Protein AF-A0A2S4JI74-F1 (afdb_monomer_lite)

pLDDT: mean 86.6, std 12.93, range [32.78, 98.31]

Organism: NCBI:txid1187066

Sequence (323 aa):
MGVLYHFSEIFESSDAESIWDIAIPVEDLCAHLKERFGVEYSSNQWVYTQLRRYEDEIGARLFEKKARRDVNTFRVCLHREMLEFIQKQHLYVPQKIKAARGAYDKILSTPPAPQDTPTDDASRDTSVLLGAGSTVYHLASIFIDHQHSTDRTFSLHTHNAGILPMLLGQHVDHRKLSVVAAGGTLDPVTRTLLGDPGMSFTRKKFDFIVQGTSLVWGEDLFIESLQEQRIKKTILNDFEGCKILVLTKHEFQDHPMPGVEPYGKITDYDYVIVPRSIQEHPPKKHDRSFQESLGRFEPEIMNWNYCILRIRTEPGQERPGGR

Secondary structure (DSSP, 8-state):
-HHHHHHHHHHHTSS-SSGGG-EEEHHHHHHHHHHHH----S-HHHHHHHHHHHHHHHT---EEEE-SS-SSS-EEEE-S---SHHHHHTSSHHHHHHHHHHHHHHHHHSPPPPPSS----S-PPEEEEE-SSHHHHHHHHHHHHTTTSSS--EEEEESBGGGHHHHTSTTS-TTTEEEEEPPSEEETTTTEEE--HHHH-S-SEEEEEEE--SEEETTEEE-S-HHHHHHHHHHHHH-EEEEEEE--STTB-SSPPTT----EEGGGSSEEEEE----SSPPPHHHHHHHHHGGGEEEEEE-SSEEEEEEPPPTT---TT--

Structure (mmCIF, N/CA/C/O backbone):
data_AF-A0A2S4JI74-F1
#
_entry.id   AF-A0A2S4JI74-F1
#
loop_
_atom_site.group_PDB
_atom_site.id
_atom_site.type_symbol
_atom_site.label_atom_id
_atom_site.label_alt_id
_atom_site.label_comp_id
_atom_site.label_asym_id
_atom_site.label_entity_id
_atom_site.label_seq_id
_atom_site.pdbx_PDB_ins_code
_atom_site.Cartn_x
_atom_site.Cartn_y
_atom_site.Cartn_z
_atom_site.occupancy
_atom_site.B_iso_or_equiv
_atom_site.auth_seq_id
_atom_site.auth_comp_id
_atom_site.auth_asym_id
_atom_site.auth_atom_id
_atom_site.pdbx_PDB_model_num
ATOM 1 N N . MET A 1 1 ? 8.062 -9.632 -10.036 1.00 62.84 1 MET A N 1
ATOM 2 C CA . MET A 1 1 ? 8.504 -8.797 -8.889 1.00 62.84 1 MET A CA 1
ATOM 3 C C . MET A 1 1 ? 9.846 -8.096 -9.097 1.00 62.84 1 MET A C 1
ATOM 5 O O . MET A 1 1 ? 9.867 -6.882 -8.948 1.00 62.84 1 MET A O 1
ATOM 9 N N . GLY A 1 2 ? 10.935 -8.789 -9.469 1.00 83.56 2 GLY A N 1
ATOM 10 C CA . GLY A 1 2 ? 12.280 -8.181 -9.557 1.00 83.56 2 GLY A CA 1
ATOM 11 C C . GLY A 1 2 ? 12.374 -6.890 -10.385 1.00 83.56 2 GLY A C 1
ATOM 12 O O . GLY A 1 2 ? 12.954 -5.912 -9.932 1.00 83.56 2 GLY A O 1
ATOM 13 N N . VAL A 1 3 ? 11.706 -6.833 -11.541 1.00 89.69 3 VAL A N 1
ATOM 14 C CA . VAL A 1 3 ? 11.696 -5.633 -12.402 1.00 89.69 3 VAL A CA 1
ATOM 15 C C . VAL A 1 3 ? 11.028 -4.421 -11.737 1.00 89.69 3 VAL A C 1
ATOM 17 O O . VAL A 1 3 ? 11.549 -3.316 -11.811 1.00 89.69 3 VAL A O 1
ATOM 20 N N . LEU A 1 4 ? 9.897 -4.606 -11.054 1.00 90.44 4 LEU A N 1
ATOM 21 C CA . LEU A 1 4 ? 9.171 -3.513 -10.386 1.00 90.44 4 LEU A CA 1
ATOM 22 C C . LEU A 1 4 ? 9.913 -2.995 -9.149 1.00 90.44 4 LEU A C 1
ATOM 24 O O . LEU A 1 4 ? 9.893 -1.797 -8.863 1.00 90.44 4 LEU A O 1
ATOM 28 N N . TYR A 1 5 ? 10.600 -3.897 -8.443 1.00 88.06 5 TYR A N 1
ATOM 29 C CA . TYR A 1 5 ? 11.542 -3.522 -7.392 1.00 88.06 5 TYR A CA 1
ATOM 30 C C . TYR A 1 5 ? 12.647 -2.634 -7.949 1.00 88.06 5 TYR A C 1
ATOM 32 O O . TYR A 1 5 ? 12.905 -1.582 -7.380 1.00 88.06 5 TYR A O 1
ATOM 40 N N . HIS A 1 6 ? 13.218 -2.998 -9.098 1.00 91.06 6 HIS A N 1
ATOM 41 C CA . HIS A 1 6 ? 14.265 -2.206 -9.729 1.00 91.06 6 HIS A CA 1
ATOM 42 C C . HIS A 1 6 ? 13.805 -0.782 -10.083 1.00 91.06 6 HIS A C 1
ATOM 44 O O . HIS A 1 6 ? 14.532 0.173 -9.830 1.00 91.06 6 HIS A O 1
ATOM 50 N N . PHE A 1 7 ? 12.569 -0.606 -10.572 1.00 92.81 7 PHE A N 1
ATOM 51 C CA . PHE A 1 7 ? 11.991 0.734 -10.763 1.00 92.81 7 PHE A CA 1
ATOM 52 C C . PHE A 1 7 ? 11.913 1.532 -9.458 1.00 92.81 7 PHE A C 1
ATOM 54 O O . PHE A 1 7 ? 12.219 2.721 -9.451 1.00 92.81 7 PHE A O 1
ATOM 61 N N . SER A 1 8 ? 11.511 0.890 -8.359 1.00 88.81 8 SER A N 1
ATOM 62 C CA . SER A 1 8 ? 11.423 1.549 -7.049 1.00 88.81 8 SER A CA 1
ATOM 63 C C . SER A 1 8 ? 12.809 1.895 -6.491 1.00 88.81 8 SER A C 1
ATOM 65 O O . SER A 1 8 ? 12.971 2.952 -5.894 1.00 88.81 8 SER A O 1
ATOM 67 N N . GLU A 1 9 ? 13.814 1.049 -6.723 1.00 87.50 9 GLU A N 1
ATOM 68 C CA . GLU A 1 9 ? 15.203 1.287 -6.310 1.00 87.50 9 GLU A CA 1
ATOM 69 C C . GLU A 1 9 ? 15.837 2.439 -7.090 1.00 87.50 9 GLU A C 1
ATOM 71 O O . GLU A 1 9 ? 16.346 3.371 -6.475 1.00 87.50 9 GLU A O 1
ATOM 76 N N . ILE A 1 10 ? 15.722 2.439 -8.425 1.00 89.62 10 ILE A N 1
ATOM 77 C CA . ILE A 1 10 ? 16.185 3.565 -9.254 1.00 89.62 10 ILE A CA 1
ATOM 78 C C . ILE A 1 10 ? 15.466 4.847 -8.846 1.00 89.62 10 ILE A C 1
ATOM 80 O O . ILE A 1 10 ? 16.070 5.917 -8.820 1.00 89.62 10 ILE A O 1
ATOM 84 N N . PHE A 1 11 ? 14.171 4.767 -8.533 1.00 89.12 11 PHE A N 1
ATOM 85 C CA . PHE A 1 11 ? 13.435 5.930 -8.062 1.00 89.12 11 PHE A CA 1
ATOM 86 C C . PHE A 1 11 ? 14.040 6.485 -6.777 1.00 89.12 11 PHE A C 1
ATOM 88 O O . PHE A 1 11 ? 14.307 7.681 -6.722 1.00 89.12 11 PHE A O 1
ATOM 95 N N . GLU A 1 12 ? 14.290 5.645 -5.772 1.00 84.44 12 GLU A N 1
ATOM 96 C CA . GLU A 1 12 ? 14.894 6.076 -4.506 1.00 84.44 12 GLU A CA 1
ATOM 97 C C . GLU A 1 12 ? 16.314 6.639 -4.683 1.00 84.44 12 GLU A C 1
ATOM 99 O O . GLU A 1 12 ? 16.660 7.599 -3.997 1.00 84.44 12 GLU A O 1
ATOM 104 N N . SER A 1 13 ? 17.106 6.100 -5.615 1.00 85.50 13 SER A N 1
ATOM 105 C CA . SER A 1 13 ? 18.516 6.465 -5.823 1.00 85.50 13 SER A CA 1
ATOM 106 C C . SER A 1 13 ? 18.762 7.481 -6.951 1.00 85.50 13 SER A C 1
ATOM 108 O O . SER A 1 13 ? 19.875 7.578 -7.467 1.00 85.50 13 SER A O 1
ATOM 110 N N . SER A 1 14 ? 17.732 8.182 -7.430 1.00 87.31 14 SER A N 1
ATOM 111 C CA . SER A 1 14 ? 17.868 9.159 -8.523 1.00 87.31 14 SER A CA 1
ATOM 112 C C . SER A 1 14 ? 17.173 10.480 -8.222 1.00 87.31 14 SER A C 1
ATOM 114 O O . SER A 1 14 ? 16.309 10.568 -7.349 1.00 87.31 14 SER A O 1
ATOM 116 N N . ASP A 1 15 ? 17.481 11.498 -9.024 1.00 86.44 15 ASP A N 1
ATOM 117 C CA . ASP A 1 15 ? 16.846 12.820 -8.954 1.00 86.44 15 ASP A CA 1
ATOM 118 C C . ASP A 1 15 ? 15.453 12.866 -9.620 1.00 86.44 15 ASP A C 1
ATOM 120 O O . ASP A 1 15 ? 14.857 13.932 -9.755 1.00 86.44 15 ASP A O 1
ATOM 124 N N . ALA A 1 16 ? 14.907 11.724 -10.060 1.00 88.25 16 ALA A N 1
ATOM 125 C CA . ALA A 1 16 ? 13.579 11.670 -10.670 1.00 88.25 16 ALA A CA 1
ATOM 126 C C . ALA A 1 16 ? 12.489 12.056 -9.653 1.00 88.25 16 ALA A C 1
ATOM 128 O O . ALA A 1 16 ? 12.371 11.431 -8.599 1.00 88.25 16 ALA A O 1
ATOM 129 N N . GLU A 1 17 ? 11.647 13.040 -9.967 1.00 86.50 17 GLU A N 1
ATOM 130 C CA . GLU A 1 17 ? 10.544 13.448 -9.078 1.00 86.50 17 GLU A CA 1
ATOM 131 C C . GLU A 1 17 ? 9.335 12.500 -9.175 1.00 86.50 17 GLU A C 1
ATOM 133 O O . GLU A 1 17 ? 8.532 12.417 -8.244 1.00 86.50 17 GLU A O 1
ATOM 138 N N . SER A 1 18 ? 9.231 11.719 -10.258 1.00 88.12 18 SER A N 1
ATOM 139 C CA . SER A 1 18 ? 8.210 10.686 -10.428 1.00 88.12 18 SER A CA 1
ATOM 140 C C . SER A 1 18 ? 8.787 9.344 -10.876 1.00 88.12 18 SER A C 1
ATOM 142 O O . SER A 1 18 ? 9.690 9.278 -11.708 1.00 88.12 18 SER A O 1
ATOM 144 N N . ILE A 1 19 ? 8.198 8.243 -10.393 1.00 89.62 19 ILE A N 1
ATOM 145 C CA . ILE A 1 19 ? 8.537 6.887 -10.859 1.00 89.62 19 ILE A CA 1
ATOM 146 C C . ILE A 1 19 ? 8.223 6.710 -12.357 1.00 89.62 19 ILE A C 1
ATOM 148 O O . ILE A 1 19 ? 8.856 5.909 -13.042 1.00 89.62 19 ILE A O 1
ATOM 152 N N . TRP A 1 20 ? 7.286 7.507 -12.885 1.00 91.94 20 TRP A N 1
ATOM 153 C CA . TRP A 1 20 ? 6.898 7.531 -14.299 1.00 91.94 20 TRP A CA 1
ATOM 154 C C . TRP A 1 20 ? 7.950 8.147 -15.225 1.00 91.94 20 TRP A C 1
ATOM 156 O O . TRP A 1 20 ? 7.869 7.972 -16.447 1.00 91.94 20 TRP A O 1
ATOM 166 N N . ASP A 1 21 ? 8.923 8.867 -14.665 1.00 90.94 21 ASP A N 1
ATOM 167 C CA . ASP A 1 21 ? 10.020 9.475 -15.420 1.00 90.94 21 ASP A CA 1
ATOM 168 C C . ASP A 1 21 ? 11.162 8.481 -15.666 1.00 90.94 21 ASP A C 1
ATOM 170 O O . ASP A 1 21 ? 12.044 8.719 -16.494 1.00 90.94 21 ASP A O 1
ATOM 174 N N . ILE A 1 22 ? 11.123 7.326 -14.999 1.00 93.19 22 ILE A N 1
ATOM 175 C CA . ILE A 1 22 ? 12.147 6.296 -15.114 1.00 93.19 22 ILE A CA 1
ATOM 176 C C . ILE A 1 22 ? 11.972 5.525 -16.420 1.00 93.19 22 ILE A C 1
ATOM 178 O O . ILE A 1 22 ? 10.907 5.001 -16.759 1.00 93.19 22 ILE A O 1
ATOM 182 N N . ALA A 1 23 ? 13.073 5.422 -17.154 1.00 93.81 23 ALA A N 1
ATOM 183 C CA . ALA A 1 23 ? 13.179 4.617 -18.356 1.00 93.81 23 ALA A CA 1
ATOM 184 C C . ALA A 1 23 ? 14.459 3.792 -18.272 1.00 93.81 23 ALA A C 1
ATOM 186 O O . ALA A 1 23 ? 15.545 4.358 -18.376 1.00 93.81 23 ALA A O 1
ATOM 187 N N . ILE A 1 24 ? 14.344 2.478 -18.120 1.00 93.75 24 ILE A N 1
ATOM 188 C CA . ILE A 1 24 ? 15.486 1.577 -17.925 1.00 93.75 24 ILE A CA 1
ATOM 189 C C . ILE A 1 24 ? 15.891 1.008 -19.289 1.00 93.75 24 ILE A C 1
ATOM 191 O O . ILE A 1 24 ? 15.028 0.434 -19.962 1.00 93.75 24 ILE A O 1
ATOM 195 N N . PRO A 1 25 ? 17.144 1.174 -19.753 1.00 93.00 25 PRO A N 1
ATOM 196 C CA . PRO A 1 25 ? 17.655 0.417 -20.894 1.00 93.00 25 PRO A CA 1
ATOM 197 C C . PRO A 1 25 ? 17.465 -1.081 -20.659 1.00 93.00 25 PRO A C 1
ATOM 199 O O . PRO A 1 25 ? 17.688 -1.574 -19.555 1.00 93.00 25 PRO A O 1
ATOM 202 N N . VAL A 1 26 ? 17.018 -1.817 -21.675 1.00 91.94 26 VAL A N 1
ATOM 203 C CA . VAL A 1 26 ? 16.782 -3.259 -21.516 1.00 91.94 26 VAL A CA 1
ATOM 204 C C . VAL A 1 26 ? 18.061 -4.007 -21.127 1.00 91.94 26 VAL A C 1
ATOM 206 O O . VAL A 1 26 ? 17.988 -4.974 -20.378 1.00 91.94 26 VAL A O 1
ATOM 209 N N . GLU A 1 27 ? 19.225 -3.535 -21.567 1.00 90.38 27 GLU A N 1
ATOM 210 C CA . GLU A 1 27 ? 20.530 -4.100 -21.226 1.00 90.38 27 GLU A CA 1
ATOM 211 C C . GLU A 1 27 ? 20.814 -3.999 -19.719 1.00 90.38 27 GLU A C 1
ATOM 213 O O . GLU A 1 27 ? 21.201 -4.990 -19.097 1.00 90.38 27 GLU A O 1
ATOM 218 N N . ASP A 1 28 ? 20.534 -2.840 -19.117 1.00 92.19 28 ASP A N 1
ATOM 219 C CA . ASP A 1 28 ? 20.683 -2.614 -17.675 1.00 92.19 28 ASP A CA 1
ATOM 220 C C . ASP A 1 28 ? 19.691 -3.477 -16.886 1.00 92.19 28 ASP A C 1
ATOM 222 O O . ASP A 1 28 ? 20.031 -4.058 -15.855 1.00 92.19 28 ASP A O 1
ATOM 226 N N . LEU A 1 29 ? 18.469 -3.636 -17.409 1.00 92.06 29 LEU A N 1
ATOM 227 C CA . LEU A 1 29 ? 17.472 -4.516 -16.808 1.00 92.06 29 LEU A CA 1
ATOM 228 C C . LEU A 1 29 ? 17.920 -5.987 -16.834 1.00 92.06 29 LEU A C 1
ATOM 230 O O . LEU A 1 29 ? 17.773 -6.690 -15.834 1.00 92.06 29 LEU A O 1
ATOM 234 N N . CYS A 1 30 ? 18.478 -6.457 -17.954 1.00 91.00 30 CYS A N 1
ATOM 235 C CA . CYS A 1 30 ? 19.071 -7.791 -18.066 1.00 91.00 30 CYS A CA 1
ATOM 236 C C . CYS A 1 30 ? 20.201 -7.980 -17.045 1.00 91.00 30 CYS A C 1
ATOM 238 O O . CYS A 1 30 ? 20.239 -9.004 -16.361 1.00 91.00 30 CYS A O 1
ATOM 240 N N . ALA A 1 31 ? 21.098 -6.996 -16.929 1.00 91.19 31 ALA A N 1
ATOM 241 C CA . ALA A 1 31 ? 22.214 -7.031 -15.989 1.00 91.19 31 ALA A CA 1
ATOM 242 C C . ALA A 1 31 ? 21.721 -7.130 -14.538 1.00 91.19 31 ALA A C 1
ATOM 244 O O . ALA A 1 31 ? 22.147 -8.030 -13.815 1.00 91.19 31 ALA A O 1
ATOM 245 N N . HIS A 1 32 ? 20.750 -6.298 -14.151 1.00 91.19 32 HIS A N 1
ATOM 246 C CA . HIS A 1 32 ? 20.143 -6.340 -12.821 1.00 91.19 32 HIS A CA 1
ATOM 247 C C . HIS A 1 32 ? 19.500 -7.701 -12.514 1.00 91.19 32 HIS A C 1
ATOM 249 O O . HIS A 1 32 ? 19.682 -8.256 -11.430 1.00 91.19 32 HIS A O 1
ATOM 255 N N . LEU A 1 33 ? 18.750 -8.266 -13.468 1.00 91.12 33 LEU A N 1
ATOM 256 C CA . LEU A 1 33 ? 18.101 -9.567 -13.284 1.00 91.12 33 LEU A CA 1
ATOM 257 C C . LEU A 1 33 ? 19.116 -10.708 -13.133 1.00 91.12 33 LEU A C 1
ATOM 259 O O . LEU A 1 33 ? 18.909 -11.606 -12.312 1.00 91.12 33 LEU A O 1
ATOM 263 N N . LYS A 1 34 ? 20.225 -10.648 -13.877 1.00 91.62 34 LYS A N 1
ATOM 264 C CA . LYS A 1 34 ? 21.325 -11.608 -13.766 1.00 91.62 34 LYS A CA 1
ATOM 265 C C . LYS A 1 34 ? 22.047 -11.483 -12.428 1.00 91.62 34 LYS A C 1
ATOM 267 O O . LYS A 1 34 ? 22.242 -12.489 -11.758 1.00 91.62 34 LYS A O 1
ATOM 272 N N . GLU A 1 35 ? 22.409 -10.269 -12.028 1.00 91.06 35 GLU A N 1
ATOM 273 C CA . GLU A 1 35 ? 23.145 -10.011 -10.788 1.00 91.06 35 GLU A CA 1
ATOM 274 C C . GLU A 1 35 ? 22.333 -10.402 -9.549 1.00 91.06 35 GLU A C 1
ATOM 276 O O . GLU A 1 35 ? 22.830 -11.102 -8.670 1.00 91.06 35 GLU A O 1
ATOM 281 N N . ARG A 1 36 ? 21.062 -9.991 -9.488 1.00 88.81 36 ARG A N 1
ATOM 282 C CA . ARG A 1 36 ? 20.248 -10.148 -8.279 1.00 88.81 36 ARG A CA 1
ATOM 283 C C . ARG A 1 36 ? 19.552 -11.496 -8.165 1.00 88.81 36 ARG A C 1
ATOM 285 O O . ARG A 1 36 ? 19.326 -11.971 -7.054 1.00 88.81 36 ARG A O 1
ATOM 292 N N . PHE A 1 37 ? 19.166 -12.089 -9.292 1.00 88.12 37 PHE A N 1
ATOM 293 C CA . PHE A 1 37 ? 18.348 -13.305 -9.309 1.00 88.12 37 PHE A CA 1
ATOM 294 C C . PHE A 1 37 ? 19.013 -14.473 -10.043 1.00 88.12 37 PHE A C 1
ATOM 296 O O . PHE A 1 37 ? 18.422 -15.547 -10.116 1.00 88.12 37 PHE A O 1
ATOM 303 N N . GLY A 1 38 ? 20.213 -14.288 -10.606 1.00 88.25 38 GLY A N 1
ATOM 304 C CA . GLY A 1 38 ? 20.894 -15.324 -11.386 1.00 88.25 38 GLY A CA 1
ATOM 305 C C . GLY A 1 38 ? 20.187 -15.672 -12.700 1.00 88.25 38 GLY A C 1
ATOM 306 O O . GLY A 1 38 ? 20.464 -16.719 -13.279 1.00 88.25 38 GLY A O 1
ATOM 307 N N . VAL A 1 39 ? 19.253 -14.834 -13.170 1.00 86.50 39 VAL A N 1
ATOM 308 C CA . VAL A 1 39 ? 18.459 -15.108 -14.375 1.00 86.50 39 VAL A CA 1
ATOM 309 C C . VAL A 1 39 ? 19.126 -14.481 -15.592 1.00 86.50 39 VAL A C 1
ATOM 311 O O . VAL A 1 39 ? 19.202 -13.260 -15.711 1.00 86.50 39 VAL A O 1
ATOM 314 N N . GLU A 1 40 ? 19.561 -15.321 -16.527 1.00 87.62 40 GLU A N 1
ATOM 315 C CA . GLU A 1 40 ? 20.160 -14.891 -17.788 1.00 87.62 40 GLU A CA 1
ATOM 316 C C . GLU A 1 40 ? 19.175 -15.053 -18.950 1.00 87.62 40 GLU A C 1
ATOM 318 O O . GLU A 1 40 ? 18.565 -16.107 -19.142 1.00 87.62 40 GLU A O 1
ATOM 323 N N . TYR A 1 41 ? 19.012 -13.990 -19.736 1.00 83.50 41 TYR A N 1
ATOM 324 C CA . TYR A 1 41 ? 18.130 -13.975 -20.897 1.00 83.50 41 TYR A CA 1
ATOM 325 C C . TYR A 1 41 ? 18.947 -14.097 -22.178 1.00 83.50 41 TYR A C 1
ATOM 327 O O . TYR A 1 41 ? 19.926 -13.385 -22.374 1.00 83.50 41 TYR A O 1
ATOM 335 N N . SER A 1 42 ? 18.499 -14.962 -23.086 1.00 82.12 42 SER A N 1
ATOM 336 C CA . SER A 1 42 ? 19.156 -15.202 -24.376 1.00 82.12 42 SER A CA 1
ATOM 337 C C . SER A 1 42 ? 19.078 -14.016 -25.344 1.00 82.12 42 SER A C 1
ATOM 339 O O . SER A 1 42 ? 19.849 -13.949 -26.297 1.00 82.12 42 SER A O 1
ATOM 341 N N . SER A 1 43 ? 18.138 -13.089 -25.135 1.00 85.00 43 SER A N 1
ATOM 342 C CA . SER A 1 43 ? 18.041 -11.837 -25.889 1.00 85.00 43 SER A CA 1
ATOM 343 C C . SER A 1 43 ? 17.239 -10.777 -25.132 1.00 85.00 43 SER A C 1
ATOM 345 O O . SER A 1 43 ? 16.357 -11.098 -24.331 1.00 85.00 43 SER A O 1
ATOM 347 N N . ASN A 1 44 ? 17.466 -9.507 -25.472 1.00 86.44 44 ASN A N 1
ATOM 348 C CA . ASN A 1 44 ? 16.690 -8.374 -24.957 1.00 86.44 44 ASN A CA 1
ATOM 349 C C . ASN A 1 44 ? 15.186 -8.507 -25.274 1.00 86.44 44 ASN A C 1
ATOM 351 O O . ASN A 1 44 ? 14.334 -8.143 -24.463 1.00 86.44 44 ASN A O 1
ATOM 355 N N . GLN A 1 45 ? 14.830 -9.084 -26.430 1.00 87.25 45 GLN A N 1
ATOM 356 C CA . GLN A 1 45 ? 13.431 -9.372 -26.771 1.00 87.25 45 GLN A CA 1
ATOM 357 C C . GLN A 1 45 ? 12.796 -10.426 -25.862 1.00 87.25 45 GLN A C 1
ATOM 359 O O . GLN A 1 45 ? 11.597 -10.356 -25.572 1.00 87.25 45 GLN A O 1
ATOM 364 N N . TRP A 1 46 ? 13.585 -11.385 -25.378 1.00 89.19 46 TRP A N 1
ATOM 365 C CA . TRP A 1 46 ? 13.079 -12.422 -24.491 1.00 89.19 46 TRP A CA 1
ATOM 366 C C . TRP A 1 46 ? 12.633 -11.854 -23.141 1.00 89.19 46 TRP A C 1
ATOM 368 O O . TRP A 1 46 ? 11.565 -12.230 -22.660 1.00 89.19 46 TRP A O 1
ATOM 378 N N . VAL A 1 47 ? 13.370 -10.884 -22.580 1.00 90.00 47 VAL A N 1
ATOM 379 C CA . VAL A 1 47 ? 12.948 -10.169 -21.359 1.00 90.00 47 VAL A CA 1
ATOM 380 C C . VAL A 1 47 ? 11.585 -9.525 -21.556 1.00 90.00 47 VAL A C 1
ATOM 382 O O . VAL A 1 47 ? 10.677 -9.748 -20.761 1.00 90.00 47 VAL A O 1
ATOM 385 N N . TYR A 1 48 ? 11.406 -8.770 -22.642 1.00 89.94 48 TYR A N 1
ATOM 386 C CA . TYR A 1 48 ? 10.135 -8.094 -22.897 1.00 89.94 48 TYR A CA 1
ATOM 387 C C . TYR A 1 48 ? 8.981 -9.083 -23.104 1.00 89.94 48 TYR A C 1
ATOM 389 O O . TYR A 1 48 ? 7.870 -8.843 -22.641 1.00 89.94 48 TYR A O 1
ATOM 397 N N . THR A 1 49 ? 9.252 -10.231 -23.726 1.00 90.88 49 THR A N 1
ATOM 398 C CA . THR A 1 49 ? 8.269 -11.315 -23.854 1.00 90.88 49 THR A CA 1
ATOM 399 C C . THR A 1 49 ? 7.841 -11.851 -22.486 1.00 90.88 49 THR A C 1
ATOM 401 O O . THR A 1 49 ? 6.652 -12.070 -22.274 1.00 90.88 49 THR A O 1
ATOM 404 N N . GLN A 1 50 ? 8.770 -12.025 -21.538 1.00 92.00 50 GLN A N 1
ATOM 405 C CA . GLN A 1 50 ? 8.410 -12.434 -20.174 1.00 92.00 50 GLN A CA 1
ATOM 406 C C . GLN A 1 50 ? 7.610 -11.358 -19.437 1.00 92.00 50 GLN A C 1
ATOM 408 O O . GLN A 1 50 ? 6.663 -11.695 -18.732 1.00 92.00 50 GLN A O 1
ATOM 413 N N . LEU A 1 51 ? 7.924 -10.073 -19.641 1.00 93.44 51 LEU A N 1
ATOM 414 C CA . LEU A 1 51 ? 7.110 -8.981 -19.095 1.00 93.44 51 LEU A CA 1
ATOM 415 C C . LEU A 1 51 ? 5.671 -9.043 -19.619 1.00 93.44 51 LEU A C 1
ATOM 417 O O . LEU A 1 51 ? 4.742 -8.965 -18.824 1.00 93.44 51 LEU A O 1
ATOM 421 N N . ARG A 1 52 ? 5.483 -9.253 -20.928 1.00 94.31 52 ARG A N 1
ATOM 422 C CA . ARG A 1 52 ? 4.151 -9.405 -21.535 1.00 94.31 52 ARG A CA 1
ATOM 423 C C . ARG A 1 52 ? 3.400 -10.624 -21.001 1.00 94.31 52 ARG A C 1
ATOM 425 O O . ARG A 1 52 ? 2.241 -10.496 -20.643 1.00 94.31 52 ARG A O 1
ATOM 432 N N . ARG A 1 53 ? 4.067 -11.777 -20.885 1.00 94.25 53 ARG A N 1
ATOM 433 C CA . ARG A 1 53 ? 3.460 -12.992 -20.312 1.00 94.25 53 ARG A CA 1
ATOM 434 C C . ARG A 1 53 ? 2.985 -12.776 -18.880 1.00 94.25 53 ARG A C 1
ATOM 436 O O . ARG A 1 53 ? 1.902 -13.226 -18.534 1.00 94.25 53 ARG A O 1
ATOM 443 N N . TYR A 1 54 ? 3.780 -12.076 -18.075 1.00 94.31 54 TYR A N 1
ATOM 444 C CA . TYR A 1 54 ? 3.393 -11.720 -16.715 1.00 94.31 54 TYR A CA 1
ATOM 445 C C . TYR A 1 54 ? 2.166 -10.799 -16.692 1.00 94.31 54 TYR A C 1
ATOM 447 O O . TYR A 1 54 ? 1.246 -11.035 -15.919 1.00 94.31 54 TYR A O 1
ATOM 455 N N . GLU A 1 55 ? 2.124 -9.775 -17.551 1.00 95.00 55 GLU A N 1
ATOM 456 C CA . GLU A 1 55 ? 0.954 -8.894 -17.690 1.00 95.00 55 GLU A CA 1
ATOM 457 C C . GLU A 1 55 ? -0.309 -9.659 -18.108 1.00 95.00 55 GLU A C 1
ATOM 459 O O . GLU A 1 55 ? -1.386 -9.385 -17.581 1.00 95.00 55 GLU A O 1
ATOM 464 N N . ASP A 1 56 ? -0.173 -10.628 -19.019 1.00 94.44 56 ASP A N 1
ATOM 465 C CA . ASP A 1 56 ? -1.276 -11.482 -19.467 1.00 94.44 56 ASP A CA 1
ATOM 466 C C . ASP A 1 56 ? -1.766 -12.408 -18.334 1.00 94.44 56 ASP A C 1
ATOM 468 O O . ASP A 1 56 ? -2.970 -12.591 -18.172 1.00 94.44 56 ASP A O 1
ATOM 472 N N . GLU A 1 57 ? -0.856 -12.948 -17.512 1.00 93.56 57 GLU A N 1
ATOM 473 C CA . GLU A 1 57 ? -1.181 -13.787 -16.346 1.00 93.56 57 GLU A CA 1
ATOM 474 C C . GLU A 1 57 ? -1.973 -13.017 -15.283 1.00 93.56 57 GLU A C 1
ATOM 476 O O . GLU A 1 57 ? -2.981 -13.508 -14.774 1.00 93.56 57 GLU A O 1
ATOM 481 N N . ILE A 1 58 ? -1.540 -11.797 -14.954 1.00 90.94 58 ILE A N 1
ATOM 482 C CA . ILE A 1 58 ? -2.219 -10.970 -13.946 1.00 90.94 58 ILE A CA 1
ATOM 483 C C . ILE A 1 58 ? -3.413 -10.192 -14.520 1.00 90.94 58 ILE A C 1
ATOM 485 O O . ILE A 1 58 ? -4.154 -9.564 -13.761 1.00 90.94 58 ILE A O 1
ATOM 489 N N . GLY A 1 59 ? -3.580 -10.198 -15.847 1.00 90.88 59 GLY A N 1
ATOM 490 C CA . GLY A 1 59 ? -4.627 -9.475 -16.566 1.00 90.88 59 GLY A CA 1
ATOM 491 C C . GLY A 1 59 ? -4.496 -7.951 -16.507 1.00 90.88 59 GLY A C 1
ATOM 492 O O . GLY A 1 59 ? -5.508 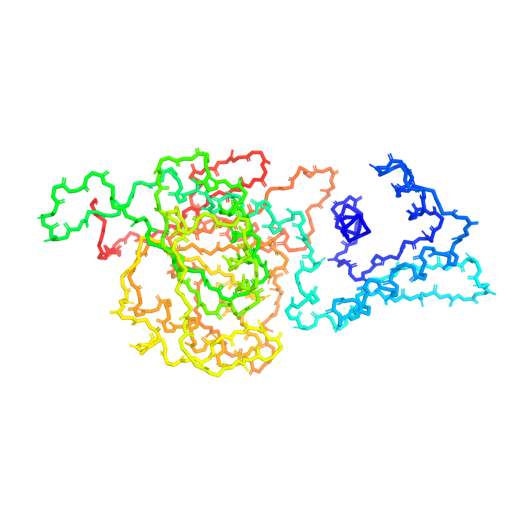-7.261 -16.576 1.00 90.88 59 GLY A O 1
ATOM 493 N N . ALA A 1 60 ? -3.284 -7.410 -16.347 1.00 92.44 60 ALA A N 1
ATOM 494 C CA . ALA A 1 60 ? -3.064 -5.975 -16.174 1.00 92.44 60 ALA A CA 1
ATOM 495 C C . ALA A 1 60 ? -1.785 -5.494 -16.859 1.00 92.44 60 ALA A C 1
ATOM 497 O O . ALA A 1 60 ? -0.723 -6.106 -16.754 1.00 92.44 60 ALA A O 1
ATOM 498 N N . ARG A 1 61 ? -1.872 -4.335 -17.516 1.00 94.19 61 ARG A N 1
ATOM 499 C CA . ARG A 1 61 ? -0.732 -3.697 -18.178 1.00 94.19 61 ARG A CA 1
ATOM 500 C C . ARG A 1 61 ? 0.084 -2.872 -17.185 1.00 94.19 61 ARG A C 1
ATOM 502 O O . ARG A 1 61 ? -0.453 -1.978 -16.532 1.00 94.19 61 ARG A O 1
ATOM 509 N N . LEU A 1 62 ? 1.383 -3.138 -17.117 1.00 95.19 62 LEU A N 1
ATOM 510 C CA . LEU A 1 62 ? 2.341 -2.528 -16.199 1.00 95.19 62 LEU A CA 1
ATOM 511 C C . LEU A 1 62 ? 3.511 -1.826 -16.902 1.00 95.19 62 LEU A C 1
ATOM 513 O O . LEU A 1 62 ? 4.090 -0.906 -16.332 1.00 95.19 62 LEU A O 1
ATOM 517 N N . PHE A 1 63 ? 3.873 -2.233 -18.117 1.00 95.06 63 PHE A N 1
ATOM 518 C CA . PHE A 1 63 ? 5.086 -1.797 -18.799 1.00 95.06 63 PHE A CA 1
ATOM 519 C C . PHE A 1 63 ? 4.809 -1.227 -20.195 1.00 95.06 63 PHE A C 1
ATOM 521 O O . PHE A 1 63 ? 3.925 -1.655 -20.943 1.00 95.06 63 PHE A O 1
ATOM 528 N N . GLU A 1 64 ? 5.647 -0.274 -20.588 1.00 93.25 64 GLU A N 1
ATOM 529 C CA . GLU A 1 64 ? 5.698 0.310 -21.921 1.00 93.25 64 GLU A CA 1
ATOM 530 C C . GLU A 1 64 ? 7.093 0.157 -22.521 1.00 93.25 64 GLU A C 1
ATOM 532 O O . GLU A 1 64 ? 8.109 0.423 -21.876 1.00 93.25 64 GLU A O 1
ATOM 537 N N . LYS A 1 65 ? 7.138 -0.238 -23.796 1.00 90.88 65 LYS A N 1
ATOM 538 C CA . LYS A 1 65 ? 8.360 -0.239 -24.599 1.00 90.88 65 LYS A CA 1
ATOM 539 C C . LYS A 1 65 ? 8.511 1.125 -25.268 1.00 90.88 65 LYS A C 1
ATOM 541 O O . LYS A 1 65 ? 7.711 1.472 -26.135 1.00 90.88 65 LYS A O 1
ATOM 546 N N . LYS A 1 66 ? 9.556 1.880 -24.919 1.00 88.00 66 LYS A N 1
ATOM 547 C CA . LYS A 1 66 ? 9.959 3.094 -25.646 1.00 88.00 66 LYS A CA 1
ATOM 548 C C . LYS A 1 66 ? 11.130 2.776 -26.571 1.00 88.00 66 LYS A C 1
ATOM 550 O O . LYS A 1 66 ? 12.186 2.341 -26.117 1.00 88.00 66 LYS A O 1
ATOM 555 N N . ALA A 1 67 ? 10.958 3.032 -27.865 1.00 76.12 67 ALA A N 1
ATOM 556 C CA . ALA A 1 67 ? 12.010 2.881 -28.866 1.00 76.12 67 ALA A CA 1
ATOM 557 C C . ALA A 1 67 ? 12.076 4.109 -29.776 1.00 76.12 67 ALA A C 1
ATOM 559 O O . ALA A 1 67 ? 11.060 4.749 -30.048 1.00 76.12 67 ALA A O 1
ATOM 560 N N . ARG A 1 68 ? 13.278 4.410 -30.283 1.00 59.09 68 ARG A N 1
ATOM 561 C CA . ARG A 1 68 ? 13.430 5.319 -31.426 1.00 59.09 68 ARG A CA 1
ATOM 562 C C . ARG A 1 68 ? 14.229 4.772 -32.614 1.00 59.09 68 ARG A C 1
ATOM 564 O O . ARG A 1 68 ? 14.195 5.464 -33.623 1.00 59.09 68 ARG A O 1
ATOM 571 N N . ARG A 1 69 ? 14.896 3.597 -32.584 1.00 55.09 69 ARG A N 1
ATOM 572 C CA . ARG A 1 69 ? 15.681 3.130 -33.763 1.00 55.09 69 ARG A CA 1
ATOM 573 C C . ARG A 1 69 ? 15.811 1.611 -34.034 1.00 55.09 69 ARG A C 1
ATOM 575 O O . ARG A 1 69 ? 15.942 1.279 -35.204 1.00 55.09 69 ARG A O 1
ATOM 582 N N . ASP A 1 70 ? 15.762 0.706 -33.050 1.00 67.69 70 ASP A N 1
ATOM 583 C CA . ASP A 1 70 ? 16.026 -0.744 -33.240 1.00 67.69 70 ASP A CA 1
ATOM 584 C C . ASP A 1 70 ? 15.089 -1.630 -32.381 1.00 67.69 70 ASP A C 1
ATOM 586 O O . ASP A 1 70 ? 14.546 -1.186 -31.369 1.00 67.69 70 ASP A O 1
ATOM 590 N N . VAL A 1 71 ? 14.868 -2.877 -32.815 1.00 71.31 71 VAL A N 1
ATOM 591 C CA . VAL A 1 71 ? 14.142 -3.924 -32.090 1.00 71.31 71 VAL A CA 1
ATOM 592 C C . VAL A 1 71 ? 14.898 -4.339 -30.826 1.00 71.31 71 VAL A C 1
ATOM 594 O O . VAL A 1 71 ? 14.244 -4.510 -29.803 1.00 71.31 71 VAL A O 1
ATOM 597 N N . ASN A 1 72 ? 16.226 -4.471 -30.843 1.00 76.50 72 ASN A N 1
ATOM 598 C CA . ASN A 1 72 ? 17.000 -4.967 -29.696 1.00 76.50 72 ASN A CA 1
ATOM 599 C C . ASN A 1 72 ? 17.425 -3.890 -28.692 1.00 76.50 72 ASN A C 1
ATOM 601 O O . ASN A 1 72 ? 17.599 -4.221 -27.521 1.00 76.50 72 ASN A O 1
ATOM 605 N N . THR A 1 73 ? 17.500 -2.628 -29.105 1.00 86.19 73 THR A N 1
ATOM 606 C CA . THR A 1 73 ? 17.773 -1.486 -28.225 1.00 86.19 73 THR A CA 1
ATOM 607 C C . THR A 1 73 ? 16.496 -0.703 -27.925 1.00 86.19 73 THR A C 1
ATOM 609 O O . THR A 1 73 ? 15.990 0.073 -28.742 1.00 86.19 73 THR A O 1
ATOM 612 N N . PHE A 1 74 ? 15.974 -0.873 -26.713 1.00 91.06 74 PHE A N 1
ATOM 613 C CA . PHE A 1 74 ? 14.790 -0.163 -26.237 1.00 91.06 74 PHE A CA 1
ATOM 614 C C . PHE A 1 74 ? 14.883 0.131 -24.744 1.00 91.06 74 PHE A C 1
ATOM 616 O O . PHE A 1 74 ? 15.697 -0.442 -24.023 1.00 91.06 74 PHE A O 1
ATOM 623 N N . ARG A 1 75 ? 14.018 1.033 -24.277 1.00 93.12 75 ARG A N 1
ATOM 624 C CA . ARG A 1 75 ? 13.846 1.309 -22.852 1.00 93.12 75 ARG A CA 1
ATOM 625 C C . ARG A 1 75 ? 12.507 0.768 -22.382 1.00 93.12 75 ARG A C 1
ATOM 627 O O . ARG A 1 75 ? 11.509 0.862 -23.101 1.00 93.12 75 ARG A O 1
ATOM 634 N N . VAL A 1 76 ? 12.495 0.229 -21.174 1.00 93.75 76 VAL A N 1
ATOM 635 C CA . VAL A 1 76 ? 11.285 -0.171 -20.464 1.00 93.75 76 VAL A CA 1
ATOM 636 C C . VAL A 1 76 ? 10.892 0.967 -19.531 1.00 93.75 76 VAL A C 1
ATOM 638 O O . VAL A 1 76 ? 11.715 1.472 -18.769 1.00 93.75 76 VAL A O 1
ATOM 641 N N . CYS A 1 77 ? 9.632 1.374 -19.602 1.00 94.88 77 CYS A N 1
ATOM 642 C CA . CYS A 1 77 ? 9.003 2.318 -18.685 1.00 94.88 77 CYS A CA 1
ATOM 643 C C . CYS A 1 77 ? 7.819 1.641 -18.000 1.00 94.88 77 CYS A C 1
ATOM 645 O O . CYS A 1 77 ? 7.296 0.648 -18.508 1.00 94.88 77 CYS A O 1
ATOM 647 N N . LEU A 1 78 ? 7.364 2.201 -16.884 1.00 94.75 78 LEU A N 1
ATOM 648 C CA . LEU A 1 78 ? 6.065 1.838 -16.331 1.00 94.75 78 LEU A CA 1
ATOM 649 C C . LEU A 1 78 ? 4.939 2.457 -17.176 1.00 94.75 78 LEU A C 1
ATOM 651 O O . LEU A 1 78 ? 5.080 3.563 -17.702 1.00 94.75 78 LEU A O 1
ATOM 655 N N . HIS A 1 79 ? 3.831 1.735 -17.310 1.00 93.56 79 HIS A N 1
ATOM 656 C CA . HIS A 1 79 ? 2.639 2.188 -18.023 1.00 93.56 79 HIS A CA 1
ATOM 657 C C . HIS A 1 79 ? 1.946 3.319 -17.261 1.00 93.56 79 HIS A C 1
ATOM 659 O O . HIS A 1 79 ? 1.568 3.124 -16.116 1.00 93.56 79 HIS A O 1
ATOM 665 N N . ARG A 1 80 ? 1.758 4.491 -17.877 1.00 86.00 80 ARG A N 1
ATOM 666 C CA . ARG A 1 80 ? 1.357 5.710 -17.143 1.00 86.00 80 ARG A CA 1
ATOM 667 C C . ARG A 1 80 ? -0.023 5.650 -16.479 1.00 86.00 80 ARG A C 1
ATOM 669 O O . ARG A 1 80 ? -0.243 6.345 -15.493 1.00 86.00 80 ARG A O 1
ATOM 676 N N . GLU A 1 81 ? -0.938 4.838 -16.995 1.00 84.94 81 GLU A N 1
ATOM 677 C CA . GLU A 1 81 ? -2.329 4.762 -16.530 1.00 84.94 81 GLU A CA 1
ATOM 678 C C . GLU A 1 81 ? -2.537 3.567 -15.584 1.00 84.94 81 GLU A C 1
ATOM 680 O O . GLU A 1 81 ? -3.326 2.663 -15.847 1.00 84.94 81 GLU A O 1
ATOM 685 N N . MET A 1 82 ? -1.807 3.541 -14.462 1.00 88.75 82 MET A N 1
ATOM 686 C CA . MET A 1 82 ? -2.005 2.531 -13.410 1.00 88.75 82 MET A CA 1
ATOM 687 C C . MET A 1 82 ? -3.095 2.938 -12.416 1.00 88.75 82 MET A C 1
ATOM 689 O O . MET A 1 82 ? -2.815 3.341 -11.284 1.00 88.75 82 MET A O 1
ATOM 693 N N . LEU A 1 83 ? -4.348 2.845 -12.851 1.00 82.25 83 LEU A N 1
ATOM 694 C CA . LEU A 1 83 ? -5.511 3.249 -12.058 1.00 82.25 83 LEU A CA 1
ATOM 695 C C . LEU A 1 83 ? -6.113 2.088 -11.257 1.00 82.25 83 LEU A C 1
ATOM 697 O O . LEU A 1 83 ? -6.671 2.305 -10.178 1.00 82.25 83 LEU A O 1
ATOM 701 N N . GLU A 1 84 ? -5.971 0.863 -11.757 1.00 87.06 84 GLU A N 1
ATOM 702 C CA . GLU A 1 84 ? -6.595 -0.322 -11.178 1.00 87.06 84 GLU A CA 1
ATOM 703 C C . GLU A 1 84 ? -5.810 -0.872 -9.986 1.00 87.06 84 GLU A C 1
ATOM 705 O O . GLU A 1 84 ? -4.590 -0.728 -9.880 1.00 87.06 84 GLU A O 1
ATOM 710 N N . PHE A 1 85 ? -6.508 -1.582 -9.101 1.00 89.25 85 PHE A N 1
ATOM 711 C CA . PHE A 1 85 ? -5.938 -2.215 -7.916 1.00 89.25 85 PHE A CA 1
ATOM 712 C C . PHE A 1 85 ? -4.719 -3.085 -8.239 1.00 89.25 85 PHE A C 1
ATOM 714 O O . PHE A 1 85 ? -3.682 -2.935 -7.591 1.00 89.25 85 PHE A O 1
ATOM 721 N N . ILE A 1 86 ? -4.824 -3.964 -9.246 1.00 90.44 86 ILE A N 1
ATOM 722 C CA . ILE A 1 86 ? -3.728 -4.866 -9.630 1.00 90.44 86 ILE A CA 1
ATOM 723 C C . ILE A 1 86 ? -2.511 -4.058 -10.066 1.00 90.44 86 ILE A C 1
ATOM 725 O O . ILE A 1 86 ? -1.393 -4.383 -9.688 1.00 90.44 86 ILE A O 1
ATOM 729 N N . GLN A 1 87 ? -2.696 -2.971 -10.808 1.00 91.81 87 GLN A N 1
ATOM 730 C CA . GLN A 1 87 ? -1.583 -2.125 -11.222 1.00 91.81 87 GLN A CA 1
ATOM 731 C C . GLN A 1 87 ? -0.980 -1.380 -10.024 1.00 91.81 87 GLN A C 1
ATOM 733 O O . GLN A 1 87 ? 0.228 -1.439 -9.791 1.00 91.81 87 GLN A O 1
ATOM 738 N N . LYS A 1 88 ? -1.827 -0.763 -9.190 1.00 90.69 88 LYS A N 1
ATOM 739 C CA . LYS A 1 88 ? -1.415 -0.063 -7.967 1.00 90.69 88 LYS A CA 1
ATOM 740 C C . LYS A 1 88 ? -0.660 -0.982 -7.010 1.00 90.69 88 LYS A C 1
ATOM 742 O O . LYS A 1 88 ? 0.266 -0.514 -6.357 1.00 90.69 88 LYS A O 1
ATOM 747 N N . GLN A 1 89 ? -0.985 -2.271 -6.937 1.00 91.06 89 GLN A N 1
ATOM 748 C CA . GLN A 1 89 ? -0.248 -3.264 -6.144 1.00 91.06 89 GLN A CA 1
ATOM 749 C C . GLN A 1 89 ? 1.242 -3.344 -6.500 1.00 91.06 89 GLN A C 1
ATOM 751 O O . GLN A 1 89 ? 2.061 -3.646 -5.641 1.00 91.06 89 GLN A O 1
ATOM 756 N N . HIS A 1 90 ? 1.607 -3.019 -7.736 1.00 91.06 90 HIS A N 1
ATOM 757 C CA . HIS A 1 90 ? 2.967 -3.134 -8.249 1.00 91.06 90 HIS A CA 1
ATOM 758 C C . HIS A 1 90 ? 3.790 -1.839 -8.144 1.00 91.06 90 HIS A C 1
ATOM 760 O O . HIS A 1 90 ? 4.984 -1.851 -8.447 1.00 91.06 90 HIS A O 1
ATOM 766 N N . LEU A 1 91 ? 3.189 -0.735 -7.692 1.00 90.69 91 LEU A N 1
ATOM 767 C CA . LEU A 1 91 ? 3.875 0.545 -7.493 1.00 90.69 91 LEU A CA 1
ATOM 768 C C . LEU A 1 91 ? 4.420 0.673 -6.072 1.00 90.69 91 LEU A C 1
ATOM 770 O O . LEU A 1 91 ? 3.704 0.369 -5.118 1.00 90.69 91 LEU A O 1
ATOM 774 N N . TYR A 1 92 ? 5.645 1.186 -5.929 1.00 89.50 92 TYR A N 1
ATOM 775 C CA . TYR A 1 92 ? 6.261 1.504 -4.630 1.00 89.50 92 TYR A CA 1
ATOM 776 C C . TYR A 1 92 ? 6.252 0.323 -3.644 1.00 89.50 92 TYR A C 1
ATOM 778 O O . TYR A 1 92 ? 6.017 0.477 -2.444 1.00 89.50 92 TYR A O 1
ATOM 786 N N . VAL A 1 93 ? 6.444 -0.894 -4.161 1.00 90.06 93 VAL A N 1
ATOM 787 C CA . VAL A 1 93 ? 6.309 -2.135 -3.383 1.00 90.06 93 VAL A CA 1
ATOM 788 C C . VAL A 1 93 ? 7.223 -2.156 -2.150 1.00 90.06 93 VAL A C 1
ATOM 790 O O . VAL A 1 93 ? 6.721 -2.468 -1.066 1.00 90.06 93 VAL A O 1
ATOM 793 N N . PRO A 1 94 ? 8.521 -1.786 -2.235 1.00 89.75 94 PRO A N 1
ATOM 794 C CA . PRO A 1 94 ? 9.379 -1.737 -1.052 1.00 89.75 94 PRO A CA 1
ATOM 795 C C . PRO A 1 94 ? 8.820 -0.820 0.042 1.00 89.75 94 PRO A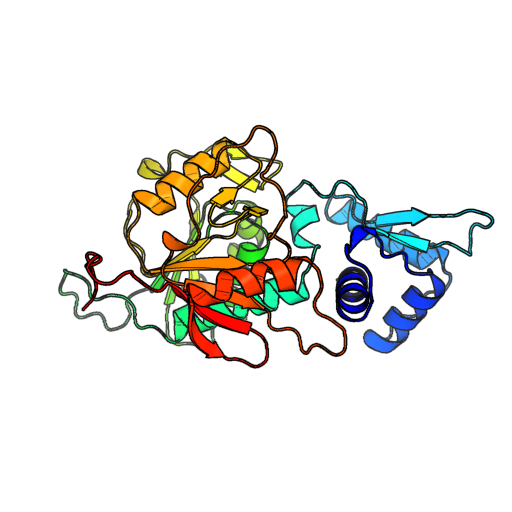 C 1
ATOM 797 O O . PRO A 1 94 ? 8.798 -1.195 1.214 1.00 89.75 94 PRO A O 1
ATOM 800 N N . GLN A 1 95 ? 8.319 0.358 -0.334 1.00 92.00 95 GLN A N 1
ATOM 801 C CA . GLN A 1 95 ? 7.750 1.347 0.580 1.00 92.00 95 GLN A CA 1
ATOM 802 C C . GLN A 1 95 ? 6.461 0.831 1.223 1.00 92.00 95 GLN A C 1
ATOM 804 O O . GLN A 1 95 ? 6.289 0.948 2.438 1.00 92.00 95 GLN A O 1
ATOM 809 N N . LYS A 1 96 ? 5.588 0.191 0.436 1.00 94.44 96 LYS A N 1
ATOM 810 C CA . LYS A 1 96 ? 4.354 -0.429 0.938 1.00 94.44 96 LYS A CA 1
ATOM 811 C C . LYS A 1 96 ? 4.639 -1.527 1.946 1.00 94.44 96 LYS A C 1
ATOM 813 O O . LYS A 1 96 ? 4.012 -1.551 2.998 1.00 94.44 96 LYS A O 1
ATOM 818 N N . ILE A 1 97 ? 5.608 -2.396 1.664 1.00 94.50 97 ILE A N 1
ATOM 819 C CA . ILE A 1 97 ? 6.006 -3.468 2.585 1.00 94.50 97 ILE A CA 1
ATOM 820 C C . ILE A 1 97 ? 6.610 -2.887 3.866 1.00 94.50 97 ILE A C 1
ATOM 822 O O . ILE A 1 97 ? 6.273 -3.352 4.951 1.00 94.50 97 ILE A O 1
ATOM 826 N N . LYS A 1 98 ? 7.461 -1.856 3.775 1.00 95.25 98 LYS A N 1
ATOM 827 C CA . LYS A 1 98 ? 8.019 -1.165 4.952 1.00 95.25 98 LYS A CA 1
ATOM 828 C C . LYS A 1 98 ? 6.912 -0.592 5.849 1.00 95.25 98 LYS A C 1
ATOM 830 O O . LYS A 1 98 ? 6.919 -0.854 7.049 1.00 95.25 98 LYS A O 1
ATOM 835 N N . ALA A 1 99 ? 5.951 0.136 5.277 1.00 96.69 99 ALA A N 1
ATOM 836 C CA . ALA A 1 99 ? 4.827 0.702 6.028 1.00 96.69 99 ALA A CA 1
ATOM 837 C C . ALA A 1 99 ? 3.907 -0.386 6.610 1.00 96.69 99 ALA A C 1
ATOM 839 O O . ALA A 1 99 ? 3.526 -0.321 7.776 1.00 96.69 99 ALA A O 1
ATOM 840 N N . ALA A 1 100 ? 3.600 -1.423 5.827 1.00 97.50 100 ALA A N 1
ATOM 841 C CA . ALA A 1 100 ? 2.788 -2.550 6.273 1.00 97.50 100 ALA A CA 1
ATOM 842 C C . ALA A 1 100 ? 3.446 -3.326 7.429 1.00 97.50 100 ALA A C 1
ATOM 844 O O . ALA A 1 100 ? 2.762 -3.695 8.379 1.00 97.50 100 ALA A O 1
ATOM 845 N N . ARG A 1 101 ? 4.775 -3.505 7.408 1.00 97.00 101 ARG A N 1
ATOM 846 C CA . ARG A 1 101 ? 5.527 -4.074 8.541 1.00 97.00 101 ARG A CA 1
ATOM 847 C C . ARG A 1 101 ? 5.398 -3.217 9.793 1.00 97.00 101 ARG A C 1
ATOM 849 O O . ARG A 1 101 ? 5.132 -3.759 10.855 1.00 97.00 101 ARG A O 1
ATOM 856 N N . GLY A 1 102 ? 5.497 -1.894 9.663 1.00 97.25 102 GLY A N 1
ATOM 857 C CA . GLY A 1 102 ? 5.262 -0.992 10.790 1.00 97.25 102 GLY A CA 1
ATOM 858 C C . GLY A 1 102 ? 3.859 -1.143 11.383 1.00 97.25 102 GLY A C 1
ATOM 859 O O . GLY A 1 102 ? 3.710 -1.191 12.600 1.00 97.25 102 GLY A O 1
ATOM 860 N N . ALA A 1 103 ? 2.828 -1.286 10.544 1.00 97.88 103 ALA A N 1
ATOM 861 C CA . ALA A 1 103 ? 1.466 -1.536 11.021 1.00 97.88 103 ALA A CA 1
ATOM 862 C C . ALA A 1 103 ? 1.347 -2.872 11.762 1.00 97.88 103 ALA A C 1
ATOM 864 O O . ALA A 1 103 ? 0.754 -2.920 12.837 1.00 97.88 103 ALA A O 1
ATOM 865 N N . TYR A 1 104 ? 1.949 -3.934 11.227 1.00 97.44 104 TYR A N 1
ATOM 866 C CA . TYR A 1 104 ? 1.979 -5.237 11.884 1.00 97.44 104 TYR A CA 1
ATOM 867 C C . TYR A 1 104 ? 2.694 -5.183 13.242 1.00 97.44 104 TYR A C 1
ATOM 869 O O . TYR A 1 104 ? 2.145 -5.634 14.247 1.00 97.44 104 TYR A O 1
ATOM 877 N N . ASP A 1 105 ? 3.861 -4.542 13.307 1.00 95.81 105 ASP A N 1
ATOM 878 C CA . ASP A 1 105 ? 4.627 -4.397 14.546 1.00 95.81 105 ASP A CA 1
ATOM 879 C C . ASP A 1 105 ? 3.861 -3.558 15.584 1.00 95.81 105 ASP A C 1
ATOM 881 O O . ASP A 1 105 ? 3.861 -3.890 16.773 1.00 95.81 105 ASP A O 1
ATOM 885 N N . LYS A 1 106 ? 3.132 -2.515 15.157 1.00 95.94 106 LYS A N 1
ATOM 886 C CA . LYS A 1 106 ? 2.251 -1.734 16.040 1.00 95.94 106 LYS A CA 1
ATOM 887 C C . LYS A 1 106 ? 1.124 -2.591 16.625 1.00 95.94 106 LYS A C 1
ATOM 889 O O . LYS A 1 106 ? 0.862 -2.516 17.827 1.00 95.94 106 LYS A O 1
ATOM 894 N N . ILE A 1 107 ? 0.489 -3.419 15.795 1.00 95.69 107 ILE A N 1
ATOM 895 C CA . ILE A 1 107 ? -0.574 -4.346 16.211 1.00 95.69 107 ILE A CA 1
ATOM 896 C C . ILE A 1 107 ? -0.033 -5.390 17.200 1.00 95.69 107 ILE A C 1
ATOM 898 O O . ILE A 1 107 ? -0.674 -5.677 18.208 1.00 95.69 107 ILE A O 1
ATOM 902 N N . LEU A 1 108 ? 1.158 -5.942 16.955 1.00 93.00 108 LEU A N 1
ATOM 903 C CA . LEU A 1 108 ? 1.772 -6.929 17.847 1.00 93.00 108 LEU A CA 1
ATOM 904 C C . LEU A 1 108 ? 2.226 -6.338 19.185 1.00 93.00 108 LEU A C 1
ATOM 906 O O . LEU A 1 108 ? 2.041 -6.956 20.233 1.00 93.00 108 LEU A O 1
ATOM 910 N N . SER A 1 109 ? 2.828 -5.153 19.165 1.00 89.69 109 SER A N 1
ATOM 911 C CA . SER A 1 109 ? 3.360 -4.499 20.368 1.00 89.69 109 SER A CA 1
ATOM 912 C C . SER A 1 109 ? 2.279 -3.904 21.268 1.00 89.69 109 SER A C 1
ATOM 914 O O . SER A 1 109 ? 2.505 -3.734 22.464 1.00 89.69 109 SER A O 1
ATOM 916 N N . THR A 1 110 ? 1.095 -3.623 20.723 1.00 88.00 110 THR A N 1
ATOM 917 C CA . THR A 1 110 ? -0.023 -3.064 21.485 1.00 88.00 110 THR A CA 1
ATOM 918 C C . THR A 1 110 ? -0.924 -4.205 21.986 1.00 88.00 110 THR A C 1
ATOM 920 O O . THR A 1 110 ? -1.310 -5.073 21.194 1.00 88.00 110 THR A O 1
ATOM 923 N N . PRO A 1 111 ? -1.239 -4.279 23.292 1.00 78.94 111 PRO A N 1
ATOM 924 C CA . PRO A 1 111 ? -2.214 -5.242 23.789 1.00 78.94 111 PRO A CA 1
ATOM 925 C C . PRO A 1 111 ? -3.622 -4.889 23.270 1.00 78.94 111 PRO A C 1
ATOM 927 O O . PRO A 1 111 ? -3.924 -3.707 23.099 1.00 78.94 111 PRO A O 1
ATOM 930 N N . PRO A 1 112 ? -4.496 -5.880 23.018 1.00 71.69 112 PRO A N 1
ATOM 931 C CA . PRO A 1 112 ? -5.893 -5.621 22.669 1.00 71.69 112 PRO A CA 1
ATOM 932 C C . PRO A 1 112 ? -6.598 -4.808 23.763 1.00 71.69 112 PRO A C 1
ATOM 934 O O . PRO A 1 112 ? -6.270 -4.940 24.944 1.00 71.69 112 PRO A O 1
ATOM 937 N N . ALA A 1 113 ? -7.591 -3.998 23.388 1.00 67.19 113 ALA A N 1
ATOM 938 C CA . ALA A 1 113 ? -8.337 -3.197 24.359 1.00 67.19 113 ALA A CA 1
ATOM 939 C C . ALA A 1 113 ? -9.102 -4.101 25.353 1.00 67.19 113 ALA A C 1
ATOM 941 O O . ALA A 1 113 ? -9.644 -5.130 24.923 1.00 67.19 113 ALA A O 1
ATOM 942 N N . PRO A 1 114 ? -9.214 -3.734 26.647 1.00 61.06 114 PRO A N 1
ATOM 943 C CA . PRO A 1 114 ? -10.045 -4.465 27.606 1.00 61.06 114 PRO A CA 1
ATOM 944 C C . PRO A 1 114 ? -11.494 -4.584 27.101 1.00 61.06 114 PRO A C 1
ATOM 946 O O . PRO A 1 114 ? -12.030 -3.631 26.532 1.00 61.06 114 PRO A O 1
ATOM 949 N N . GLN A 1 115 ? -12.133 -5.748 27.268 1.00 56.84 115 GLN A N 1
ATOM 950 C CA . GLN A 1 115 ? -13.571 -5.886 26.998 1.00 56.84 115 GLN A CA 1
ATOM 951 C C . GLN A 1 115 ? -14.388 -5.583 28.250 1.00 56.84 115 GLN A C 1
ATOM 953 O O . GLN A 1 115 ? -13.986 -5.931 29.356 1.00 56.84 115 GLN A O 1
ATOM 958 N N . ASP A 1 116 ? -15.585 -5.036 28.043 1.00 55.44 116 ASP A N 1
ATOM 959 C CA . ASP A 1 116 ? -16.598 -4.829 29.086 1.00 55.44 116 ASP A CA 1
ATOM 960 C C . ASP A 1 116 ? -17.278 -6.139 29.540 1.00 55.44 116 ASP A C 1
ATOM 962 O O . ASP A 1 116 ? -18.187 -6.123 30.369 1.00 55.44 116 ASP A O 1
ATOM 966 N N . THR A 1 117 ? -16.855 -7.289 29.003 1.00 50.25 117 THR A N 1
ATOM 967 C CA . THR A 1 117 ? -17.422 -8.608 29.293 1.00 50.25 117 THR A CA 1
ATOM 968 C C . THR A 1 117 ? -16.380 -9.528 29.930 1.00 50.25 117 THR A C 1
ATOM 970 O O . THR A 1 117 ? -15.319 -9.743 29.339 1.00 50.25 117 THR A O 1
ATOM 973 N N . PRO A 1 118 ? -16.670 -10.097 31.114 1.00 42.88 118 PRO A N 1
ATOM 974 C CA . PRO A 1 118 ? -15.761 -10.976 31.826 1.00 42.88 118 PRO A CA 1
ATOM 975 C C . PRO A 1 118 ? -15.847 -12.377 31.219 1.00 42.88 118 PRO A C 1
ATOM 977 O O . PRO A 1 118 ? -16.702 -13.180 31.586 1.00 42.88 118 PRO A O 1
ATOM 980 N N . THR A 1 119 ? -14.977 -12.675 30.263 1.00 48.88 119 THR A N 1
ATOM 981 C CA . THR A 1 119 ? -14.684 -14.058 29.882 1.00 48.88 119 THR A CA 1
ATOM 982 C C . THR A 1 119 ? -13.241 -14.347 30.255 1.00 48.88 119 THR A C 1
ATOM 984 O O . THR A 1 119 ? -12.338 -13.705 29.725 1.00 48.88 119 THR A O 1
ATOM 987 N N . ASP A 1 120 ? -13.051 -15.316 31.154 1.00 42.75 120 ASP A N 1
ATOM 988 C CA . ASP A 1 120 ? -11.775 -15.859 31.660 1.00 42.75 120 ASP A CA 1
ATOM 989 C C . ASP A 1 120 ? -10.890 -16.516 30.575 1.00 42.75 120 ASP A C 1
ATOM 991 O O . ASP A 1 120 ? -9.985 -17.294 30.877 1.00 42.75 120 ASP A O 1
ATOM 995 N N . ASP A 1 121 ? -11.132 -16.230 29.295 1.00 44.06 121 ASP A N 1
ATOM 996 C CA . ASP A 1 121 ? -10.424 -16.870 28.197 1.00 44.06 121 ASP A CA 1
ATOM 997 C C . ASP A 1 121 ? -9.160 -16.077 27.850 1.00 44.06 121 ASP A C 1
ATOM 999 O O . ASP A 1 121 ? -9.193 -14.993 27.261 1.00 44.06 121 ASP A O 1
ATOM 1003 N N . ALA A 1 122 ? -8.013 -16.637 28.232 1.00 47.09 122 ALA A N 1
ATOM 1004 C CA . ALA A 1 122 ? -6.681 -16.075 28.023 1.00 47.09 122 ALA A CA 1
ATOM 1005 C C . ALA A 1 122 ? -6.252 -16.003 26.536 1.00 47.09 122 ALA A C 1
ATOM 1007 O O . ALA A 1 122 ? -5.124 -15.605 26.242 1.00 47.09 122 ALA A O 1
ATOM 1008 N N . SER A 1 123 ? -7.127 -16.353 25.588 1.00 56.66 123 SER A N 1
ATOM 1009 C CA . SER A 1 123 ? -6.870 -16.308 24.145 1.00 56.66 123 SER A CA 1
ATOM 1010 C C . SER A 1 123 ? -7.976 -15.569 23.389 1.00 56.66 123 SER A C 1
ATOM 1012 O O . SER A 1 123 ? -8.697 -16.146 22.577 1.00 56.66 123 SER A O 1
ATOM 1014 N N . ARG A 1 124 ? -8.124 -14.268 23.646 1.00 75.00 124 ARG A N 1
ATOM 1015 C CA . ARG A 1 124 ? -8.954 -13.410 22.795 1.00 75.00 124 ARG A CA 1
ATOM 1016 C C . ARG A 1 124 ? -8.284 -13.199 21.429 1.00 75.00 124 ARG A C 1
ATOM 1018 O O . ARG A 1 124 ? -7.153 -12.716 21.361 1.00 75.00 124 ARG A O 1
ATOM 1025 N N . ASP A 1 125 ? -9.050 -13.403 20.358 1.00 85.88 125 ASP A N 1
ATOM 1026 C CA . ASP A 1 125 ? -8.681 -12.983 19.003 1.00 85.88 125 ASP A CA 1
ATOM 1027 C C . ASP A 1 125 ? -8.524 -11.455 18.907 1.00 85.88 125 ASP A C 1
ATOM 1029 O O . ASP A 1 125 ? -9.420 -10.682 19.270 1.00 85.88 125 ASP A O 1
ATOM 1033 N N . THR A 1 126 ? -7.399 -11.006 18.350 1.00 92.38 126 THR A N 1
ATOM 1034 C CA . THR A 1 126 ? -7.172 -9.591 18.032 1.00 92.38 126 THR A CA 1
ATOM 1035 C C . THR A 1 126 ? -7.945 -9.229 16.767 1.00 92.38 126 THR A C 1
ATOM 1037 O O . THR A 1 126 ? -7.717 -9.789 15.695 1.00 92.38 126 THR A O 1
ATOM 1040 N N . SER A 1 127 ? -8.871 -8.283 16.884 1.00 94.06 127 SER A N 1
ATOM 1041 C CA . SER A 1 127 ? -9.746 -7.856 15.794 1.00 94.06 127 SER A CA 1
ATOM 1042 C C . SER A 1 127 ? -9.142 -6.713 14.983 1.00 94.06 127 SER A C 1
ATOM 1044 O O . SER A 1 127 ? -8.885 -5.634 15.514 1.00 94.06 127 SER A O 1
ATOM 1046 N N . VAL A 1 128 ? -8.944 -6.932 13.683 1.00 96.31 128 VAL A N 1
ATOM 1047 C CA . VAL A 1 128 ? -8.307 -5.957 12.788 1.00 96.31 128 VAL A CA 1
ATOM 1048 C C . VAL A 1 128 ? -9.196 -5.708 11.576 1.00 96.31 128 VAL A C 1
ATOM 1050 O O . VAL A 1 128 ? -9.474 -6.629 10.811 1.00 96.31 128 VAL A O 1
ATOM 1053 N N . LEU A 1 129 ? -9.617 -4.461 11.371 1.00 95.94 129 LEU A N 1
ATOM 1054 C CA . LEU A 1 129 ? -10.284 -4.028 10.147 1.00 95.94 129 LEU A CA 1
ATOM 1055 C C . LEU A 1 129 ? -9.247 -3.531 9.134 1.00 95.94 129 LEU A C 1
ATOM 1057 O O . LEU A 1 129 ? -8.636 -2.478 9.299 1.00 95.94 129 LEU A O 1
ATOM 1061 N N . LEU A 1 130 ? -9.075 -4.297 8.066 1.00 96.38 130 LEU A N 1
ATOM 1062 C CA . LEU A 1 130 ? -8.231 -4.013 6.916 1.00 96.38 130 LEU A CA 1
ATOM 1063 C C . LEU A 1 130 ? -9.036 -3.253 5.854 1.00 96.38 130 LEU A C 1
ATOM 1065 O O . LEU A 1 130 ? -9.909 -3.817 5.185 1.00 96.38 130 LEU A O 1
ATOM 1069 N N . GLY A 1 131 ? -8.728 -1.969 5.678 1.00 93.44 131 GLY A N 1
ATOM 1070 C CA . GLY A 1 131 ? -9.306 -1.131 4.631 1.00 93.44 131 GLY A CA 1
ATOM 1071 C C . GLY A 1 131 ? -8.949 -1.579 3.207 1.00 93.44 131 GLY A C 1
ATOM 1072 O O . GLY A 1 131 ? -8.126 -2.467 2.976 1.00 93.44 131 GLY A O 1
ATOM 1073 N N . ALA A 1 132 ? -9.569 -0.932 2.221 1.00 89.19 132 ALA A N 1
ATOM 1074 C CA . ALA A 1 132 ? -9.230 -1.128 0.815 1.00 89.19 132 ALA A CA 1
ATOM 1075 C C . ALA A 1 132 ? -7.867 -0.513 0.453 1.00 89.19 132 ALA A C 1
ATOM 1077 O O . ALA A 1 132 ? -7.432 0.480 1.048 1.00 89.19 132 ALA A O 1
ATOM 1078 N N . GLY A 1 133 ? -7.203 -1.108 -0.542 1.00 90.69 133 GLY A N 1
ATOM 1079 C CA . GLY A 1 133 ? -5.981 -0.576 -1.147 1.00 90.69 133 GLY A CA 1
ATOM 1080 C C . GLY A 1 133 ? -4.787 -1.534 -1.160 1.00 90.69 133 GLY A C 1
ATOM 1081 O O . GLY A 1 133 ? -4.744 -2.557 -0.474 1.00 90.69 133 GLY A O 1
ATOM 1082 N N . SER A 1 134 ? -3.784 -1.182 -1.965 1.00 91.25 134 SER A N 1
ATOM 1083 C CA . SER A 1 134 ? -2.598 -2.019 -2.198 1.00 91.25 134 SER A CA 1
ATOM 1084 C C . SER A 1 134 ? -1.610 -2.053 -1.029 1.00 91.25 134 SER A C 1
ATOM 1086 O O . SER A 1 134 ? -0.959 -3.068 -0.812 1.00 91.25 134 SER A O 1
ATOM 1088 N N . THR A 1 135 ? -1.497 -0.994 -0.226 1.00 94.44 135 THR A N 1
ATOM 1089 C CA . THR A 1 135 ? -0.637 -1.027 0.973 1.00 94.44 135 THR A CA 1
ATOM 1090 C C . THR A 1 135 ? -1.190 -2.002 2.014 1.00 94.44 135 THR A C 1
ATOM 1092 O O . THR A 1 135 ? -0.449 -2.811 2.568 1.00 94.44 135 THR A O 1
ATOM 1095 N N . VAL A 1 136 ? -2.513 -1.998 2.213 1.00 95.88 136 VAL A N 1
ATOM 1096 C CA . VAL A 1 136 ? -3.199 -2.938 3.113 1.00 95.88 136 VAL A CA 1
ATOM 1097 C C . VAL A 1 136 ? -3.128 -4.376 2.583 1.00 95.88 136 VAL A C 1
ATOM 1099 O O . VAL A 1 136 ? -3.039 -5.311 3.375 1.00 95.88 136 VAL A O 1
ATOM 1102 N N . TYR A 1 137 ? -3.059 -4.570 1.260 1.00 96.00 137 TYR A N 1
ATOM 1103 C CA . TYR A 1 137 ? -2.768 -5.885 0.679 1.00 96.00 137 TYR A CA 1
ATOM 1104 C C . TYR A 1 137 ? -1.455 -6.479 1.202 1.00 96.00 137 TYR A C 1
ATOM 1106 O O . TYR A 1 137 ? -1.417 -7.643 1.596 1.00 96.00 137 TYR A O 1
ATOM 1114 N N . HIS A 1 138 ? -0.390 -5.679 1.283 1.00 96.44 138 HIS A N 1
ATOM 1115 C CA . HIS A 1 138 ? 0.882 -6.163 1.821 1.00 96.44 138 HIS A CA 1
ATOM 1116 C C . HIS A 1 138 ? 0.816 -6.451 3.323 1.00 96.44 138 HIS A C 1
ATOM 1118 O O . HIS A 1 138 ? 1.473 -7.382 3.780 1.00 96.44 138 HIS A O 1
ATOM 1124 N N . LEU A 1 139 ? -0.007 -5.723 4.085 1.00 98.00 139 LEU A N 1
ATOM 1125 C CA . LEU A 1 139 ? -0.250 -6.048 5.494 1.00 98.00 139 LEU A CA 1
ATOM 1126 C C . LEU A 1 139 ? -0.921 -7.420 5.641 1.00 98.00 139 LEU A C 1
ATOM 1128 O O . LEU A 1 139 ? -0.479 -8.225 6.455 1.00 98.00 139 LEU A O 1
ATOM 1132 N N . ALA A 1 140 ? -1.929 -7.722 4.819 1.00 97.50 140 ALA A N 1
ATOM 1133 C CA . ALA A 1 140 ? -2.565 -9.040 4.811 1.00 97.50 140 ALA A CA 1
ATOM 1134 C C . ALA A 1 140 ? -1.566 -10.168 4.486 1.00 97.50 140 ALA A C 1
ATOM 1136 O O . ALA A 1 140 ? -1.598 -11.214 5.128 1.00 97.50 140 ALA A O 1
ATOM 1137 N N . SER A 1 141 ? -0.638 -9.937 3.551 1.00 96.69 141 SER A N 1
ATOM 1138 C CA . SER A 1 141 ? 0.440 -10.891 3.243 1.00 96.69 141 SER A CA 1
ATOM 1139 C C . SER A 1 141 ? 1.357 -11.120 4.447 1.00 96.69 141 SER A C 1
ATOM 1141 O O . SER A 1 141 ? 1.708 -12.254 4.742 1.00 96.69 141 SER A O 1
ATOM 1143 N N . ILE A 1 142 ? 1.708 -10.058 5.180 1.00 97.44 142 ILE A N 1
ATOM 1144 C CA . ILE A 1 142 ? 2.570 -10.159 6.366 1.00 97.44 142 ILE A CA 1
ATOM 1145 C C . ILE A 1 142 ? 1.900 -10.978 7.472 1.00 97.44 142 ILE A C 1
ATOM 1147 O O . ILE A 1 142 ? 2.587 -11.775 8.108 1.00 97.44 142 ILE A O 1
ATOM 1151 N N . PHE A 1 143 ? 0.583 -10.835 7.672 1.00 97.38 143 PHE A N 1
ATOM 1152 C CA . PHE A 1 143 ? -0.165 -11.687 8.603 1.00 97.38 143 PHE A CA 1
ATOM 1153 C C . PHE A 1 143 ? -0.023 -13.170 8.251 1.00 97.38 143 PHE A C 1
ATOM 1155 O O . PHE A 1 143 ? 0.244 -13.972 9.140 1.00 97.38 143 PHE A O 1
ATOM 1162 N N . ILE A 1 144 ? -0.153 -13.529 6.971 1.00 96.81 144 ILE A N 1
ATOM 1163 C CA . ILE A 1 144 ? 0.004 -14.914 6.506 1.00 96.81 144 ILE A CA 1
ATOM 1164 C C . ILE A 1 144 ? 1.430 -15.413 6.759 1.00 96.81 144 ILE A C 1
ATOM 1166 O O . ILE A 1 144 ? 1.612 -16.491 7.323 1.00 96.81 144 ILE A O 1
ATOM 1170 N N . ASP A 1 145 ? 2.440 -14.616 6.404 1.00 96.38 145 ASP A N 1
ATOM 1171 C CA . ASP A 1 145 ? 3.851 -14.986 6.575 1.00 96.38 145 ASP A CA 1
ATOM 1172 C C . ASP A 1 145 ? 4.229 -15.199 8.055 1.00 96.38 145 ASP A C 1
ATOM 1174 O O . ASP A 1 145 ? 5.130 -15.977 8.366 1.00 96.38 145 ASP A O 1
ATOM 1178 N N . HIS A 1 146 ? 3.531 -14.526 8.977 1.00 95.44 146 HIS A N 1
ATOM 1179 C CA . HIS A 1 146 ? 3.835 -14.509 10.413 1.00 95.44 146 HIS A CA 1
ATOM 1180 C C . HIS A 1 146 ? 2.770 -15.191 11.285 1.00 95.44 146 HIS A C 1
ATOM 1182 O O . HIS A 1 146 ? 2.832 -15.120 12.512 1.00 95.44 146 HIS A O 1
ATOM 1188 N N . GLN A 1 147 ? 1.820 -15.912 10.692 1.00 93.44 147 GLN A N 1
ATOM 1189 C CA . GLN A 1 147 ? 0.712 -16.557 11.413 1.00 93.44 147 GLN A CA 1
ATOM 1190 C C . GLN A 1 147 ? 1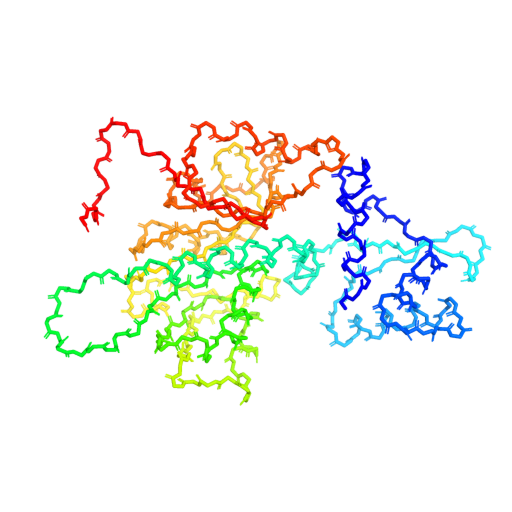.152 -17.572 12.490 1.00 93.44 147 GLN A C 1
ATOM 1192 O O . GLN A 1 147 ? 0.395 -17.882 13.407 1.00 93.44 147 GLN A O 1
ATOM 1197 N N . HIS A 1 148 ? 2.387 -18.076 12.398 1.00 93.94 148 HIS A N 1
ATOM 1198 C CA . HIS A 1 148 ? 2.994 -18.993 13.369 1.00 93.94 148 HIS A CA 1
ATOM 1199 C C . HIS A 1 148 ? 4.106 -18.351 14.208 1.00 93.94 148 HIS A C 1
ATOM 1201 O O . HIS A 1 148 ? 4.717 -19.030 15.029 1.00 93.94 148 HIS A O 1
ATOM 1207 N N . SER A 1 149 ? 4.390 -17.059 14.022 1.00 92.25 149 SER A N 1
ATOM 1208 C CA . SER A 1 149 ? 5.436 -16.358 14.776 1.00 92.25 149 SER A CA 1
ATOM 1209 C C . SER A 1 149 ? 4.941 -15.803 16.115 1.00 92.25 149 SER A C 1
ATOM 1211 O O . SER A 1 149 ? 5.704 -15.159 16.831 1.00 92.25 149 SER A O 1
ATOM 1213 N N . THR A 1 150 ? 3.657 -15.976 16.433 1.00 87.62 150 THR A N 1
ATOM 1214 C CA . THR A 1 150 ? 3.034 -15.501 17.669 1.00 87.62 150 THR A CA 1
ATOM 1215 C C . THR A 1 150 ? 1.938 -16.457 18.135 1.00 87.62 150 THR A C 1
ATOM 1217 O O . THR A 1 150 ? 1.280 -17.142 17.343 1.00 87.62 150 THR A O 1
ATOM 1220 N N . ASP A 1 151 ? 1.713 -16.487 19.447 1.00 87.69 151 ASP A N 1
ATOM 1221 C CA . ASP A 1 151 ? 0.604 -17.234 20.033 1.00 87.69 151 ASP A CA 1
ATOM 1222 C C . ASP A 1 151 ? -0.747 -16.554 19.799 1.00 87.69 151 ASP A C 1
ATOM 1224 O O . ASP A 1 151 ? -1.771 -17.237 19.819 1.00 87.69 151 ASP A O 1
ATOM 1228 N N . ARG A 1 152 ? -0.747 -15.251 19.478 1.00 89.00 152 ARG A N 1
ATOM 1229 C CA . ARG A 1 152 ? -1.962 -14.486 19.182 1.00 89.00 152 ARG A CA 1
ATOM 1230 C C . ARG A 1 152 ? -2.707 -15.054 17.976 1.00 89.00 152 ARG A C 1
ATOM 1232 O O . ARG A 1 152 ? -2.114 -15.436 16.969 1.00 89.00 152 ARG A O 1
ATOM 1239 N N . THR A 1 153 ? -4.023 -15.052 18.089 1.00 92.94 153 THR A N 1
ATOM 1240 C CA . THR A 1 153 ? -4.971 -15.294 17.006 1.00 92.94 153 THR A CA 1
ATOM 1241 C C . THR A 1 153 ? -5.517 -13.957 16.509 1.00 92.94 153 THR A C 1
ATOM 1243 O O . THR A 1 153 ? -5.626 -12.986 17.268 1.00 92.94 153 THR A O 1
ATOM 1246 N N . PHE A 1 154 ? -5.845 -13.882 15.221 1.00 94.81 154 PHE A N 1
ATOM 1247 C CA . PHE A 1 154 ? -6.350 -12.667 14.591 1.00 94.81 154 PHE A CA 1
ATOM 1248 C C . PHE A 1 154 ? -7.660 -12.920 13.865 1.00 94.81 154 PHE A C 1
ATOM 1250 O O . PHE A 1 154 ? -7.837 -13.928 13.183 1.00 94.81 154 PHE A O 1
ATOM 1257 N N . SER A 1 155 ? -8.545 -11.934 13.964 1.00 94.38 155 SER A N 1
ATOM 1258 C CA . SER A 1 155 ? -9.775 -11.848 13.196 1.00 94.38 155 SER A CA 1
ATOM 1259 C C . SER A 1 155 ? -9.675 -10.669 12.238 1.00 94.38 155 SER A C 1
ATOM 1261 O O . SER A 1 155 ? -9.788 -9.508 12.642 1.00 94.38 155 SER A O 1
ATOM 1263 N N . LEU A 1 156 ? -9.400 -10.977 10.971 1.00 95.38 156 LEU A N 1
ATOM 1264 C CA . LEU A 1 156 ? -9.165 -10.019 9.898 1.00 95.38 156 LEU A CA 1
ATOM 1265 C C . LEU A 1 156 ? -10.475 -9.719 9.171 1.00 95.38 156 LEU A C 1
ATOM 1267 O O . LEU A 1 156 ? -11.029 -10.562 8.468 1.00 95.38 156 LEU A O 1
ATOM 1271 N N . HIS A 1 157 ? -10.956 -8.492 9.319 1.00 94.19 157 HIS A N 1
ATOM 1272 C CA . HIS A 1 157 ? -12.134 -7.983 8.629 1.00 94.19 157 HIS A CA 1
ATOM 1273 C C . HIS A 1 157 ? -11.710 -7.144 7.443 1.00 94.19 157 HIS A C 1
ATOM 1275 O O . HIS A 1 157 ? -10.767 -6.371 7.565 1.00 94.19 157 HIS A O 1
ATOM 1281 N N . THR A 1 158 ? -12.381 -7.243 6.297 1.00 93.69 158 THR A N 1
ATOM 1282 C CA . THR A 1 158 ? -11.962 -6.440 5.147 1.00 93.69 158 THR A CA 1
ATOM 1283 C C . THR A 1 158 ? -13.071 -6.080 4.171 1.00 93.69 158 THR A C 1
ATOM 1285 O O . THR A 1 158 ? -13.976 -6.867 3.901 1.00 93.69 158 THR A O 1
ATOM 1288 N N . HIS A 1 159 ? -12.938 -4.887 3.589 1.00 90.75 159 HIS A N 1
ATOM 1289 C CA . HIS A 1 159 ? -13.634 -4.485 2.365 1.00 90.75 159 HIS A CA 1
ATOM 1290 C C . HIS A 1 159 ? -12.786 -4.724 1.111 1.00 90.75 159 HIS A C 1
ATOM 1292 O O . HIS A 1 159 ? -13.211 -4.401 0.013 1.00 90.75 159 HIS A O 1
ATOM 1298 N N . ASN A 1 160 ? -11.567 -5.236 1.230 1.00 92.38 160 ASN A N 1
ATOM 1299 C CA . ASN A 1 160 ? -10.665 -5.406 0.104 1.00 92.38 160 ASN A CA 1
ATOM 1300 C C . ASN A 1 160 ? -10.879 -6.794 -0.517 1.00 92.38 160 ASN A C 1
ATOM 1302 O O . ASN A 1 160 ? -10.343 -7.791 -0.046 1.00 92.38 160 ASN A O 1
ATOM 1306 N N . ALA A 1 161 ? -11.654 -6.891 -1.594 1.00 91.94 161 ALA A N 1
ATOM 1307 C CA . ALA A 1 161 ? -11.801 -8.151 -2.322 1.00 91.94 161 ALA A CA 1
ATOM 1308 C C . ALA A 1 161 ? -10.469 -8.627 -2.923 1.00 91.94 161 ALA A C 1
ATOM 1310 O O . ALA A 1 161 ? -10.265 -9.825 -3.108 1.00 91.94 161 ALA A O 1
ATOM 1311 N N . GLY A 1 162 ? -9.547 -7.700 -3.203 1.00 90.50 162 GLY A N 1
ATOM 1312 C CA . GLY A 1 162 ? -8.237 -7.994 -3.776 1.00 90.50 162 GLY A CA 1
ATOM 1313 C C . GLY A 1 162 ? -7.341 -8.861 -2.890 1.00 90.50 162 GLY A C 1
ATOM 1314 O O . GLY A 1 162 ? -6.481 -9.554 -3.427 1.00 90.50 162 GLY A O 1
ATOM 1315 N N . ILE A 1 163 ? -7.551 -8.874 -1.567 1.00 93.62 163 ILE A N 1
ATOM 1316 C CA . ILE A 1 163 ? -6.770 -9.709 -0.633 1.00 93.62 163 ILE A CA 1
ATOM 1317 C C . ILE A 1 163 ? -7.399 -11.080 -0.373 1.00 93.62 163 ILE A C 1
ATOM 1319 O O . ILE A 1 163 ? -6.713 -11.969 0.127 1.00 93.62 163 ILE A O 1
ATOM 1323 N N . LEU A 1 164 ? -8.680 -11.277 -0.706 1.00 93.69 164 LEU A N 1
ATOM 1324 C CA . LEU A 1 164 ? -9.411 -12.498 -0.350 1.00 93.69 164 LEU A CA 1
ATOM 1325 C C . LEU A 1 164 ? -8.819 -13.775 -0.961 1.00 93.69 164 LEU A C 1
ATOM 1327 O O . LEU A 1 164 ? -8.674 -14.738 -0.213 1.00 93.69 164 LEU A O 1
ATOM 1331 N N . PRO A 1 165 ? -8.415 -13.823 -2.251 1.00 92.75 165 PRO A N 1
ATOM 1332 C CA . PRO A 1 165 ? -7.815 -15.036 -2.810 1.00 92.75 165 PRO A CA 1
ATOM 1333 C C . PRO A 1 165 ? -6.550 -15.481 -2.065 1.00 92.75 165 PRO A C 1
ATOM 1335 O O . PRO A 1 165 ? -6.297 -16.673 -1.934 1.00 92.75 165 PRO A O 1
ATOM 1338 N N . MET A 1 166 ? -5.774 -14.520 -1.559 1.00 93.69 166 MET A N 1
ATOM 1339 C CA . MET A 1 166 ? -4.562 -14.777 -0.785 1.00 93.69 166 MET A CA 1
ATOM 1340 C C . MET A 1 166 ? -4.907 -15.241 0.636 1.00 93.69 166 MET A C 1
ATOM 1342 O O . MET A 1 166 ? -4.390 -16.256 1.091 1.00 93.69 166 MET A O 1
ATOM 1346 N N . LEU A 1 167 ? -5.823 -14.539 1.312 1.00 94.19 167 LEU A N 1
ATOM 1347 C CA . LEU A 1 167 ? -6.250 -14.864 2.675 1.00 94.19 167 LEU A CA 1
ATOM 1348 C C . LEU A 1 167 ? -6.998 -16.197 2.786 1.00 94.19 167 LEU A C 1
ATOM 1350 O O . LEU A 1 167 ? -6.976 -16.787 3.855 1.00 94.19 167 LEU A O 1
ATOM 1354 N N . LEU A 1 168 ? -7.654 -16.663 1.720 1.00 93.38 168 LEU A N 1
ATOM 1355 C CA . LEU A 1 168 ? -8.393 -17.933 1.670 1.00 93.38 168 LEU A CA 1
ATOM 1356 C C . LEU A 1 168 ? -7.581 -19.072 1.025 1.00 93.38 168 LEU A C 1
ATOM 1358 O O . LEU A 1 168 ? -8.135 -20.105 0.645 1.00 93.38 168 LEU A O 1
ATOM 1362 N N . GLY A 1 169 ? -6.272 -18.875 0.845 1.00 92.62 169 GLY A N 1
ATOM 1363 C CA . GLY A 1 169 ? -5.383 -19.881 0.277 1.00 92.62 169 GLY A CA 1
ATOM 1364 C C . GLY A 1 169 ? -5.169 -21.074 1.214 1.00 92.62 169 GLY A C 1
ATOM 1365 O O . GLY A 1 169 ? -5.138 -20.932 2.429 1.00 92.62 169 GLY A O 1
ATOM 1366 N N . GLN A 1 170 ? -4.917 -22.259 0.648 1.00 91.56 170 GLN A N 1
ATOM 1367 C CA . GLN A 1 170 ? -4.732 -23.510 1.413 1.00 91.56 170 GLN A CA 1
ATOM 1368 C C . GLN A 1 170 ? -3.556 -23.498 2.408 1.00 91.56 170 GLN A C 1
ATOM 1370 O O . GLN A 1 170 ? -3.483 -24.350 3.286 1.00 91.56 170 GLN A O 1
ATOM 1375 N N . HIS A 1 171 ? -2.617 -22.566 2.248 1.00 93.38 171 HIS A N 1
ATOM 1376 C CA . HIS A 1 171 ? -1.448 -22.403 3.114 1.00 93.38 171 HIS A CA 1
ATOM 1377 C C . HIS A 1 171 ? -1.734 -21.530 4.351 1.00 93.38 171 HIS A C 1
ATOM 1379 O O . HIS A 1 171 ? -0.843 -21.328 5.174 1.00 93.38 171 HIS A O 1
ATOM 1385 N N . VAL A 1 172 ? -2.947 -20.982 4.475 1.00 95.94 172 VAL A N 1
ATOM 1386 C CA . VAL A 1 172 ? -3.364 -20.152 5.607 1.00 95.94 172 VAL A CA 1
ATOM 1387 C C . VAL A 1 172 ? -3.968 -21.037 6.703 1.00 95.94 172 VAL A C 1
ATOM 1389 O O . VAL A 1 172 ? -4.915 -21.788 6.475 1.00 95.94 172 VAL A O 1
ATOM 1392 N N . ASP A 1 173 ? -3.433 -20.945 7.919 1.00 95.06 173 ASP A N 1
ATOM 1393 C CA . ASP A 1 173 ? -3.989 -21.568 9.115 1.00 95.06 173 ASP A CA 1
ATOM 1394 C C . ASP A 1 173 ? -5.154 -20.726 9.644 1.00 95.06 173 ASP A C 1
ATOM 1396 O O . ASP A 1 173 ? -5.001 -19.794 10.438 1.00 95.06 173 ASP A O 1
ATOM 1400 N N . HIS A 1 174 ? -6.359 -21.098 9.229 1.00 94.25 174 HIS A N 1
ATOM 1401 C CA . HIS A 1 174 ? -7.591 -20.423 9.630 1.00 94.25 174 HIS A CA 1
ATOM 1402 C C . HIS A 1 174 ? -7.959 -20.568 11.112 1.00 94.25 174 HIS A C 1
ATOM 1404 O O . HIS A 1 174 ? -8.899 -19.922 11.569 1.00 94.25 174 HIS A O 1
ATOM 1410 N N . ARG A 1 175 ? -7.219 -21.374 11.886 1.00 91.44 175 ARG A N 1
ATOM 1411 C CA . ARG A 1 175 ? -7.329 -21.386 13.355 1.00 91.44 175 ARG A CA 1
ATOM 1412 C C . ARG A 1 175 ? -6.554 -20.228 13.982 1.00 91.44 175 ARG A C 1
ATOM 1414 O O . ARG A 1 175 ? -6.854 -19.835 15.102 1.00 91.44 175 ARG A O 1
ATOM 1421 N N . LYS A 1 176 ? -5.549 -19.700 13.274 1.00 93.94 176 LYS A N 1
ATOM 1422 C CA . LYS A 1 176 ? -4.755 -18.529 13.671 1.00 93.94 176 LYS A CA 1
ATOM 1423 C C . LYS A 1 176 ? -5.274 -17.242 13.039 1.00 93.94 176 LYS A C 1
ATOM 1425 O O . LYS A 1 176 ? -5.232 -16.203 13.693 1.00 93.94 176 LYS A O 1
ATOM 1430 N N . LEU A 1 177 ? -5.768 -17.312 11.802 1.00 94.88 177 LEU A N 1
ATOM 1431 C CA . LEU A 1 177 ? -6.273 -16.173 11.035 1.00 94.88 177 LEU A CA 1
ATOM 1432 C C . LEU A 1 177 ? -7.714 -16.420 10.564 1.00 94.88 177 LEU A C 1
ATOM 1434 O O . LEU A 1 177 ? -7.946 -17.014 9.506 1.00 94.88 177 LEU A O 1
ATOM 1438 N N . SER A 1 178 ? -8.694 -15.930 11.325 1.00 94.12 178 SER A N 1
ATOM 1439 C CA . SER A 1 178 ? -10.083 -15.891 10.861 1.00 94.12 178 SER A CA 1
ATOM 1440 C C . SER A 1 178 ? -10.291 -14.700 9.921 1.00 94.12 178 SER A C 1
ATOM 1442 O O . SER A 1 178 ? -9.739 -13.620 10.132 1.00 94.12 178 SER A O 1
ATOM 1444 N N . VAL A 1 179 ? -11.064 -14.896 8.850 1.00 93.44 179 VAL A N 1
ATOM 1445 C CA . VAL A 1 179 ? -11.257 -13.896 7.787 1.00 93.44 179 VAL A CA 1
ATOM 1446 C C . VAL A 1 179 ? -12.741 -13.603 7.625 1.00 93.44 179 VAL A C 1
ATOM 1448 O O . VAL A 1 179 ? -13.541 -14.515 7.422 1.00 93.44 179 VAL A O 1
ATOM 1451 N N . VAL A 1 180 ? -13.105 -12.324 7.681 1.00 90.38 180 VAL A N 1
ATOM 1452 C CA . VAL A 1 180 ? -14.475 -11.840 7.490 1.00 90.38 180 VAL A CA 1
ATOM 1453 C C . VAL A 1 180 ? -14.481 -10.778 6.397 1.00 90.38 180 VAL A C 1
ATOM 1455 O O . VAL A 1 180 ? -13.952 -9.679 6.558 1.00 90.38 180 VAL A O 1
ATOM 1458 N N . ALA A 1 181 ? -15.098 -11.095 5.265 1.00 89.19 181 ALA A N 1
ATOM 1459 C CA . ALA A 1 181 ? -15.309 -10.130 4.196 1.00 89.19 181 ALA A CA 1
ATOM 1460 C C . ALA A 1 181 ? -16.610 -9.350 4.426 1.00 89.19 181 ALA A C 1
ATOM 1462 O O . ALA A 1 181 ? -17.614 -9.921 4.852 1.00 89.19 181 ALA A O 1
ATOM 1463 N N . ALA A 1 182 ? -16.600 -8.058 4.108 1.00 85.44 182 ALA A N 1
ATOM 1464 C CA . ALA A 1 182 ? -17.817 -7.264 4.009 1.00 85.44 182 ALA A CA 1
ATOM 1465 C C . ALA A 1 182 ? -18.746 -7.825 2.917 1.00 85.44 182 ALA A C 1
ATOM 1467 O O . ALA A 1 182 ? -18.295 -8.154 1.821 1.00 85.44 182 ALA A O 1
ATOM 1468 N N . GLY A 1 183 ? -20.052 -7.900 3.180 1.00 79.19 183 GLY A N 1
ATOM 1469 C CA . GLY A 1 183 ? -21.036 -8.137 2.117 1.00 79.19 183 GLY A CA 1
ATOM 1470 C C . GLY A 1 183 ? -21.159 -6.918 1.194 1.00 79.19 183 GLY A C 1
ATOM 1471 O O . GLY A 1 183 ? -20.883 -5.802 1.619 1.00 79.19 183 GLY A O 1
ATOM 1472 N N . GLY A 1 184 ? -21.584 -7.099 -0.060 1.00 82.81 184 GLY A N 1
ATOM 1473 C CA . GLY A 1 184 ? -21.853 -5.976 -0.967 1.00 82.81 184 GLY A CA 1
ATOM 1474 C C . GLY A 1 184 ? -21.557 -6.252 -2.439 1.00 82.81 184 GLY A C 1
ATOM 1475 O O . GLY A 1 184 ? -21.337 -7.392 -2.844 1.00 82.81 184 GLY A O 1
ATOM 1476 N N . THR A 1 185 ? -21.559 -5.183 -3.240 1.00 84.38 185 THR A N 1
ATOM 1477 C CA . THR A 1 185 ? -21.188 -5.223 -4.667 1.00 84.38 185 THR A CA 1
ATOM 1478 C C . THR A 1 185 ? -19.683 -5.025 -4.819 1.00 84.38 185 THR A C 1
ATOM 1480 O O . THR A 1 185 ? -19.097 -4.238 -4.090 1.00 84.38 185 THR A O 1
ATOM 1483 N N . LEU A 1 186 ? -19.033 -5.700 -5.762 1.00 86.00 186 LEU A N 1
ATOM 1484 C CA . LEU A 1 186 ? -17.606 -5.500 -6.023 1.00 86.00 186 LEU A CA 1
ATOM 1485 C C . LEU A 1 186 ? -17.374 -4.297 -6.951 1.00 86.00 186 LEU A C 1
ATOM 1487 O O . LEU A 1 186 ? -17.871 -4.295 -8.074 1.00 86.00 186 LEU A O 1
ATOM 1491 N N . ASP A 1 187 ? -16.568 -3.326 -6.519 1.00 84.00 187 ASP A N 1
ATOM 1492 C CA . ASP A 1 187 ? -15.925 -2.353 -7.411 1.00 84.00 187 ASP A CA 1
ATOM 1493 C C . ASP A 1 187 ? -14.772 -3.051 -8.154 1.00 84.00 187 ASP A C 1
ATOM 1495 O O . ASP A 1 187 ? -13.786 -3.431 -7.515 1.00 84.00 187 ASP A O 1
ATOM 1499 N N . PRO A 1 188 ? -14.849 -3.241 -9.483 1.00 82.00 188 PRO A N 1
ATOM 1500 C CA . PRO A 1 188 ? -13.814 -3.957 -10.221 1.00 82.00 188 PRO A CA 1
ATOM 1501 C C . PRO A 1 188 ? -12.488 -3.186 -10.312 1.00 82.00 188 PRO A C 1
ATOM 1503 O O . PRO A 1 188 ? -11.439 -3.819 -10.429 1.00 82.00 188 PRO A O 1
ATOM 1506 N N . VAL A 1 189 ? -12.507 -1.849 -10.223 1.00 83.25 189 VAL A N 1
ATOM 1507 C CA . VAL A 1 189 ?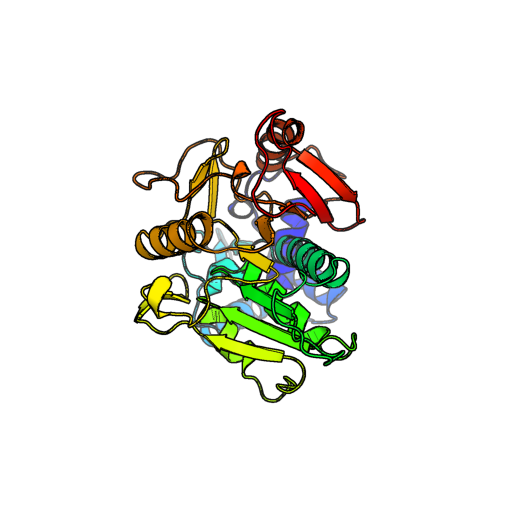 -11.311 -1.005 -10.382 1.00 83.25 189 VAL A CA 1
ATOM 1508 C C . VAL A 1 189 ? -10.493 -1.005 -9.100 1.00 83.25 189 VAL A C 1
ATOM 1510 O O . VAL A 1 189 ? -9.295 -1.284 -9.120 1.00 83.25 189 VAL A O 1
ATOM 1513 N N . THR A 1 190 ? -11.133 -0.722 -7.966 1.00 80.69 190 THR A N 1
ATOM 1514 C CA . THR A 1 190 ? -10.454 -0.642 -6.660 1.00 80.69 190 THR A CA 1
ATOM 1515 C C . THR A 1 190 ? -10.394 -1.989 -5.937 1.00 80.69 190 THR A C 1
ATOM 1517 O O . THR A 1 190 ? -9.676 -2.125 -4.946 1.00 80.69 190 THR A O 1
ATOM 1520 N N . ARG A 1 191 ? -11.118 -3.000 -6.446 1.00 84.06 191 ARG A N 1
ATOM 1521 C CA . ARG A 1 191 ? -11.381 -4.286 -5.783 1.00 84.06 191 ARG A CA 1
ATOM 1522 C C . ARG A 1 191 ? -11.937 -4.110 -4.371 1.00 84.06 191 ARG A C 1
ATOM 1524 O O . ARG A 1 191 ? -11.609 -4.877 -3.468 1.00 84.06 191 ARG A O 1
ATOM 1531 N N . THR A 1 192 ? -12.797 -3.115 -4.187 1.00 83.94 192 THR A N 1
ATOM 1532 C CA . THR A 1 192 ? -13.462 -2.841 -2.911 1.00 83.94 192 THR A CA 1
ATOM 1533 C C . THR A 1 192 ? -14.857 -3.463 -2.889 1.00 83.94 192 THR A C 1
ATOM 1535 O O . THR A 1 192 ? -15.609 -3.352 -3.852 1.00 83.94 192 THR A O 1
ATOM 1538 N N . LEU A 1 193 ? -15.225 -4.110 -1.786 1.00 85.25 193 LEU A N 1
ATOM 1539 C CA . LEU A 1 193 ? -16.574 -4.585 -1.491 1.00 85.25 193 LEU A CA 1
ATOM 1540 C C . LEU A 1 193 ? -17.401 -3.413 -0.969 1.00 85.25 193 LEU A C 1
ATOM 1542 O O . LEU A 1 193 ? -17.227 -2.934 0.155 1.00 85.25 193 LEU A O 1
ATOM 1546 N N . LEU A 1 194 ? -18.293 -2.961 -1.837 1.00 80.94 194 LEU A N 1
ATOM 1547 C CA . LEU A 1 194 ? -19.211 -1.855 -1.664 1.00 80.94 194 LEU A CA 1
ATOM 1548 C C . LEU A 1 194 ? -20.508 -2.355 -1.025 1.00 80.94 194 LEU A C 1
ATOM 1550 O O . LEU A 1 194 ? -21.505 -2.626 -1.701 1.00 80.94 194 LEU A O 1
ATOM 1554 N N . GLY A 1 195 ? -20.467 -2.530 0.288 1.00 74.69 195 GLY A N 1
ATOM 1555 C CA . GLY A 1 195 ? -21.647 -2.710 1.128 1.00 74.69 195 GLY A CA 1
ATOM 1556 C C . GLY A 1 195 ? -21.884 -1.486 1.997 1.00 74.69 195 GLY A C 1
ATOM 1557 O O . GLY A 1 195 ? -20.983 -0.668 2.182 1.00 74.69 195 GLY A O 1
ATOM 1558 N N . ASP A 1 196 ? -23.088 -1.369 2.559 1.00 69.69 196 ASP A N 1
ATOM 1559 C CA . ASP A 1 196 ? -23.322 -0.448 3.673 1.00 69.69 196 ASP A CA 1
ATOM 1560 C C . ASP A 1 196 ? -22.429 -0.890 4.844 1.00 69.69 196 ASP A C 1
ATOM 1562 O O . ASP A 1 196 ? -22.634 -1.999 5.348 1.00 69.69 196 ASP A O 1
ATOM 1566 N N . PRO A 1 197 ? -21.441 -0.094 5.295 1.00 63.66 197 PRO A N 1
ATOM 1567 C CA . PRO A 1 197 ? -20.541 -0.497 6.373 1.00 63.66 197 PRO A CA 1
ATOM 1568 C C . PRO A 1 197 ? -21.282 -0.851 7.667 1.00 63.66 197 PRO A C 1
ATOM 1570 O O . PRO A 1 197 ? -20.840 -1.736 8.396 1.00 63.66 197 PRO A O 1
ATOM 1573 N N . GLY A 1 198 ? -22.433 -0.217 7.928 1.00 62.53 198 GLY A N 1
ATOM 1574 C CA . GLY A 1 198 ? -23.277 -0.495 9.090 1.00 62.53 198 GLY A CA 1
ATOM 1575 C C . GLY A 1 198 ? -23.986 -1.849 9.038 1.00 62.53 198 GLY A C 1
ATOM 1576 O O . GLY A 1 198 ? -24.369 -2.362 10.085 1.00 62.53 198 GLY A O 1
ATOM 1577 N N . MET A 1 199 ? -24.126 -2.437 7.848 1.00 65.00 199 MET A N 1
ATOM 1578 C CA . MET A 1 199 ? -24.674 -3.785 7.648 1.00 65.00 199 MET A CA 1
ATOM 1579 C C . MET A 1 199 ? -23.613 -4.811 7.226 1.00 65.00 199 MET A C 1
ATOM 1581 O O . MET A 1 199 ? -23.852 -6.013 7.296 1.00 65.00 199 MET A O 1
ATOM 1585 N N . SER A 1 200 ? -22.441 -4.347 6.784 1.00 68.00 200 SER A N 1
ATOM 1586 C CA . SER A 1 200 ? -21.358 -5.185 6.257 1.00 68.00 200 SER A CA 1
ATOM 1587 C C . SER A 1 200 ? -20.625 -5.954 7.347 1.00 68.00 200 SER A C 1
ATOM 1589 O O . SER A 1 200 ? -20.099 -7.034 7.082 1.00 68.00 200 SER A O 1
ATOM 1591 N N . PHE A 1 201 ? -20.597 -5.413 8.566 1.00 71.44 201 PHE A N 1
ATOM 1592 C CA . PHE A 1 201 ? -20.043 -6.082 9.732 1.00 71.44 201 PHE A CA 1
ATOM 1593 C C . PHE A 1 201 ? -21.051 -6.080 10.872 1.00 71.44 201 PHE A C 1
ATOM 1595 O O . PHE A 1 201 ? -21.699 -5.078 11.155 1.00 71.44 201 PHE A O 1
ATOM 1602 N N . THR A 1 202 ? -21.126 -7.199 11.586 1.00 66.12 202 THR A N 1
ATOM 1603 C CA . THR A 1 202 ? -21.967 -7.352 12.781 1.00 66.12 202 THR A CA 1
ATOM 1604 C C . THR A 1 202 ? -21.455 -6.555 13.987 1.00 66.12 202 THR A C 1
ATOM 1606 O O . THR A 1 202 ? 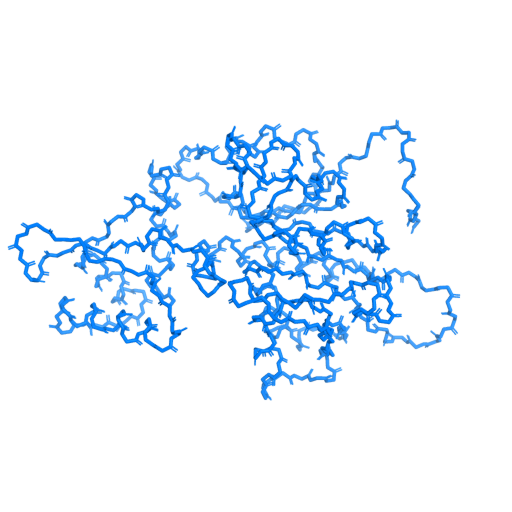-22.152 -6.459 14.994 1.00 66.12 202 THR A O 1
ATOM 1609 N N . ARG A 1 203 ? -20.250 -5.971 13.897 1.00 75.38 203 ARG A N 1
ATOM 1610 C CA . ARG A 1 203 ? -19.616 -5.136 14.926 1.00 75.38 203 ARG A CA 1
ATOM 1611 C C . ARG A 1 203 ? -19.049 -3.849 14.327 1.00 75.38 203 ARG A C 1
ATOM 1613 O O . ARG A 1 203 ? -18.546 -3.864 13.206 1.00 75.38 203 ARG A O 1
ATOM 1620 N N . LYS A 1 204 ? -19.057 -2.771 15.119 1.00 83.31 204 LYS A N 1
ATOM 1621 C CA . LYS A 1 204 ? -18.391 -1.488 14.811 1.00 83.31 204 LYS A CA 1
ATOM 1622 C C . LYS A 1 204 ? -17.150 -1.210 15.668 1.00 83.31 204 LYS A C 1
ATOM 1624 O O . LYS A 1 204 ? -16.500 -0.191 15.477 1.00 83.31 204 LYS A O 1
ATOM 1629 N N . LYS A 1 205 ? -16.811 -2.113 16.593 1.00 90.94 205 LYS A N 1
ATOM 1630 C CA . LYS A 1 205 ? -15.643 -2.007 17.476 1.00 90.94 205 LYS A CA 1
ATOM 1631 C C . LYS A 1 205 ? -14.580 -3.020 17.063 1.00 90.94 205 LYS A C 1
ATOM 1633 O O . LYS A 1 205 ? -14.871 -4.213 16.959 1.00 90.94 205 LYS A O 1
ATOM 1638 N N . PHE A 1 206 ? -13.371 -2.528 16.838 1.00 92.75 206 PHE A N 1
ATOM 1639 C CA . PHE A 1 206 ? -12.184 -3.288 16.461 1.00 92.75 206 PHE A CA 1
ATOM 1640 C C . PHE A 1 206 ? -11.024 -2.897 17.378 1.00 92.75 206 PHE A C 1
ATOM 1642 O O . PHE A 1 206 ? -11.005 -1.796 17.918 1.00 92.75 206 PHE A O 1
ATOM 1649 N N . ASP A 1 207 ? -10.038 -3.776 17.551 1.00 95.00 207 ASP A N 1
ATOM 1650 C CA . ASP A 1 207 ? -8.801 -3.398 18.246 1.00 95.00 207 ASP A CA 1
ATOM 1651 C C . ASP A 1 207 ? -8.002 -2.427 17.380 1.00 95.00 207 ASP A C 1
ATOM 1653 O O . ASP A 1 207 ? -7.529 -1.398 17.861 1.00 95.00 207 ASP A O 1
ATOM 1657 N N . PHE A 1 208 ? -7.926 -2.721 16.079 1.00 97.19 208 PHE A N 1
ATOM 1658 C CA . PHE A 1 208 ? -7.218 -1.900 15.107 1.00 97.19 208 PHE A CA 1
ATOM 1659 C C . PHE A 1 208 ? -8.028 -1.713 13.830 1.00 97.19 208 PHE A C 1
ATOM 1661 O O . PHE A 1 208 ? -8.663 -2.642 13.328 1.00 97.19 208 PHE A O 1
ATOM 1668 N N . ILE A 1 209 ? -7.949 -0.514 13.266 1.00 97.44 209 ILE A N 1
ATOM 1669 C CA . ILE A 1 209 ? -8.506 -0.162 11.963 1.00 97.44 209 ILE A CA 1
ATOM 1670 C C . ILE A 1 209 ? -7.357 0.391 11.127 1.00 97.44 209 ILE A C 1
ATOM 1672 O O . ILE A 1 209 ? -6.809 1.441 11.450 1.00 97.44 209 ILE A O 1
ATOM 1676 N N . VAL A 1 210 ? -6.980 -0.306 10.057 1.00 98.25 210 VAL A N 1
ATOM 1677 C CA . VAL A 1 210 ? -5.853 0.082 9.202 1.00 98.25 210 VAL A CA 1
ATOM 1678 C C . VAL A 1 210 ? -6.364 0.507 7.835 1.00 98.25 210 VAL A C 1
ATOM 1680 O O . VAL A 1 210 ? -6.959 -0.293 7.111 1.00 98.25 210 VAL A O 1
ATOM 1683 N N . GLN A 1 211 ? -6.112 1.757 7.454 1.00 97.12 211 GLN A N 1
ATOM 1684 C CA . GLN A 1 211 ? -6.511 2.305 6.157 1.00 97.12 211 GLN A CA 1
ATOM 1685 C C . GLN A 1 211 ? -5.318 2.935 5.437 1.00 97.12 211 GLN A C 1
ATOM 1687 O O . GLN A 1 211 ? -4.392 3.443 6.062 1.00 97.12 211 GLN A O 1
ATOM 1692 N N . GLY A 1 212 ? -5.345 2.901 4.106 1.00 95.56 212 GLY A N 1
ATOM 1693 C CA . GLY A 1 212 ? -4.502 3.745 3.258 1.00 95.56 212 GLY A CA 1
ATOM 1694 C C . GLY A 1 212 ? -5.340 4.803 2.541 1.00 95.56 212 GLY A C 1
ATOM 1695 O O . GLY A 1 212 ? -6.572 4.767 2.587 1.00 95.56 212 GLY A O 1
ATOM 1696 N N . THR A 1 213 ? -4.681 5.701 1.819 1.00 94.94 213 THR A N 1
ATOM 1697 C CA . THR A 1 213 ? -5.307 6.742 0.985 1.00 94.94 213 THR A CA 1
ATOM 1698 C C . THR A 1 213 ? -4.662 6.760 -0.403 1.00 94.94 213 THR A C 1
ATOM 1700 O O . THR A 1 213 ? -3.600 6.162 -0.581 1.00 94.94 213 THR A O 1
ATOM 1703 N N . SER A 1 214 ? -5.286 7.419 -1.381 1.00 92.19 214 SER A N 1
ATOM 1704 C CA . SER A 1 214 ? -4.651 7.654 -2.689 1.00 92.19 214 SER A CA 1
ATOM 1705 C C . SER A 1 214 ? -3.920 8.990 -2.732 1.00 92.19 214 SER A C 1
ATOM 1707 O O . SER A 1 214 ? -2.905 9.107 -3.415 1.00 92.19 214 SER A O 1
ATOM 1709 N N . LEU A 1 215 ? -4.427 9.995 -2.015 1.00 93.94 215 LEU A N 1
ATOM 1710 C CA . LEU A 1 215 ? -3.847 11.332 -2.007 1.00 93.94 215 LEU A CA 1
ATOM 1711 C C . LEU A 1 215 ? -4.006 11.999 -0.638 1.00 93.94 215 LEU A C 1
ATOM 1713 O O . LEU A 1 215 ? -5.007 11.804 0.058 1.00 93.94 215 LEU A O 1
ATOM 1717 N N . VAL A 1 216 ? -2.989 12.777 -0.280 1.00 95.06 216 VAL A N 1
ATOM 1718 C CA . VAL A 1 216 ? -2.938 13.670 0.874 1.00 95.06 216 VAL A CA 1
ATOM 1719 C C . VAL A 1 216 ? -2.638 15.077 0.367 1.00 95.06 216 VAL A C 1
ATOM 1721 O O . VAL A 1 216 ? -1.632 15.285 -0.315 1.00 95.06 216 VAL A O 1
ATOM 1724 N N . TRP A 1 217 ? -3.496 16.038 0.704 1.00 93.00 217 TRP A N 1
ATOM 1725 C CA . TRP A 1 217 ? -3.270 17.455 0.418 1.00 93.00 217 TRP A CA 1
ATOM 1726 C C . TRP A 1 217 ? -3.555 18.284 1.666 1.00 93.00 217 TRP A C 1
ATOM 1728 O O . TRP A 1 217 ? -4.673 18.291 2.177 1.00 93.00 217 TRP A O 1
ATOM 1738 N N . GLY A 1 218 ? -2.526 18.951 2.191 1.00 89.75 218 GLY A N 1
ATOM 1739 C CA . GLY A 1 218 ? -2.592 19.528 3.532 1.00 89.75 218 GLY A CA 1
ATOM 1740 C C . GLY A 1 218 ? -2.858 18.434 4.570 1.00 89.75 218 GLY A C 1
ATOM 1741 O O . GLY A 1 218 ? -2.028 17.550 4.767 1.00 89.75 218 GLY A O 1
ATOM 1742 N N . GLU A 1 219 ? -4.024 18.484 5.214 1.00 90.19 219 GLU A N 1
ATOM 1743 C CA . GLU A 1 219 ? -4.481 17.449 6.155 1.00 90.19 219 GLU A CA 1
ATOM 1744 C C . GLU A 1 219 ? -5.542 16.526 5.560 1.00 90.19 219 GLU A C 1
ATOM 1746 O O . GLU A 1 219 ? -5.878 15.516 6.173 1.00 90.19 219 GLU A O 1
ATOM 1751 N N . ASP A 1 220 ? -6.066 16.866 4.388 1.00 95.44 220 ASP A N 1
ATOM 1752 C CA . ASP A 1 220 ? -7.221 16.219 3.797 1.00 95.44 220 ASP A CA 1
ATOM 1753 C C . ASP A 1 220 ? -6.819 14.945 3.040 1.00 95.44 220 ASP A C 1
ATOM 1755 O O . ASP A 1 220 ? -5.802 14.892 2.337 1.00 95.44 220 ASP A O 1
ATOM 1759 N N . LEU A 1 221 ? -7.643 13.907 3.186 1.00 96.62 221 LEU A N 1
ATOM 1760 C CA . LEU A 1 221 ? -7.432 12.581 2.615 1.00 96.62 221 LEU A CA 1
ATOM 1761 C C . LEU A 1 221 ? -8.436 12.300 1.498 1.00 96.62 221 LEU A C 1
ATOM 1763 O O . LEU A 1 221 ? -9.646 12.466 1.674 1.00 96.62 221 LEU A O 1
ATOM 1767 N N . PHE A 1 222 ? -7.936 11.809 0.364 1.00 95.44 222 PHE A N 1
ATOM 1768 C CA . PHE A 1 222 ? -8.726 11.615 -0.850 1.00 95.44 222 PHE A CA 1
ATOM 1769 C C . PHE A 1 222 ? -8.571 10.207 -1.429 1.00 95.44 222 PHE A C 1
ATOM 1771 O O . PHE A 1 222 ? -7.501 9.593 -1.398 1.00 95.44 222 PHE A O 1
ATOM 1778 N N . ILE A 1 223 ? -9.655 9.723 -2.029 1.00 92.00 223 ILE A N 1
ATOM 1779 C CA . ILE A 1 223 ? -9.711 8.472 -2.780 1.00 92.00 223 ILE A CA 1
ATOM 1780 C C . ILE A 1 223 ? -10.566 8.681 -4.031 1.00 92.00 223 ILE A C 1
ATOM 1782 O O . ILE A 1 223 ? -11.564 9.391 -3.974 1.00 92.00 223 ILE A O 1
ATOM 1786 N N . GLU A 1 224 ? -10.183 8.077 -5.154 1.00 87.94 224 GLU A N 1
ATOM 1787 C CA . GLU A 1 224 ? -10.794 8.340 -6.463 1.00 87.94 224 GLU A CA 1
ATOM 1788 C C . GLU A 1 224 ? -12.259 7.885 -6.546 1.00 87.94 224 GLU A C 1
ATOM 1790 O O . GLU A 1 224 ? -13.081 8.530 -7.194 1.00 87.94 224 GLU A O 1
ATOM 1795 N N . SER A 1 225 ? -12.599 6.766 -5.900 1.00 87.62 225 SER A N 1
ATOM 1796 C CA . SER A 1 225 ? -13.946 6.190 -5.946 1.00 87.62 225 SER A CA 1
ATOM 1797 C C . SER A 1 225 ? -14.861 6.856 -4.919 1.00 87.62 225 SER A C 1
ATOM 1799 O O . SER A 1 225 ? -14.644 6.734 -3.716 1.00 87.62 225 SER A O 1
ATOM 1801 N N . LEU A 1 226 ? -15.945 7.494 -5.380 1.00 87.88 226 LEU A N 1
ATOM 1802 C CA . LEU A 1 226 ? -16.974 8.092 -4.514 1.00 87.88 226 LEU A CA 1
ATOM 1803 C C . LEU A 1 226 ? -17.584 7.072 -3.536 1.00 87.88 226 LEU A C 1
ATOM 1805 O O . LEU A 1 226 ? -17.962 7.412 -2.416 1.00 87.88 226 LEU A O 1
ATOM 1809 N N . GLN A 1 227 ? -17.707 5.811 -3.949 1.00 86.12 227 GLN A N 1
ATOM 1810 C CA . GLN A 1 227 ? -18.255 4.765 -3.089 1.00 86.12 227 GLN A CA 1
ATOM 1811 C C . GLN A 1 227 ? -17.231 4.321 -2.037 1.00 86.12 227 GLN A C 1
ATOM 1813 O O . GLN A 1 227 ? -17.585 4.225 -0.862 1.00 86.12 227 GLN A O 1
ATOM 1818 N N . GLU A 1 228 ? -15.958 4.142 -2.412 1.00 88.81 228 GLU A N 1
ATOM 1819 C CA . GLU A 1 228 ? -14.882 3.876 -1.444 1.00 88.81 228 GLU A CA 1
ATOM 1820 C C . GLU A 1 228 ? -14.713 5.046 -0.463 1.00 88.81 228 GLU A C 1
ATOM 1822 O O . GLU A 1 228 ? -14.541 4.829 0.735 1.00 88.81 228 GLU A O 1
ATOM 1827 N N . GLN A 1 229 ? -14.839 6.283 -0.948 1.00 91.69 229 GLN A N 1
ATOM 1828 C CA . GLN A 1 229 ? -14.803 7.502 -0.142 1.00 91.69 229 GLN A CA 1
ATOM 1829 C C . GLN A 1 229 ? -15.860 7.464 0.967 1.00 91.69 229 GLN A C 1
ATOM 1831 O O . GLN A 1 229 ? -15.535 7.690 2.132 1.00 91.69 229 GLN A O 1
ATOM 1836 N N . ARG A 1 230 ? -17.112 7.122 0.633 1.00 90.06 230 ARG A N 1
ATOM 1837 C CA . ARG A 1 230 ? -18.198 6.983 1.617 1.00 90.06 230 ARG A CA 1
ATOM 1838 C C . ARG A 1 230 ? -17.891 5.903 2.650 1.00 90.06 230 ARG A C 1
ATOM 1840 O O . ARG A 1 230 ? -18.030 6.159 3.839 1.00 90.06 230 ARG A O 1
ATOM 1847 N N . ILE A 1 231 ? -17.420 4.736 2.211 1.00 89.88 231 ILE A N 1
ATOM 1848 C CA . ILE A 1 231 ? -17.070 3.623 3.106 1.00 89.88 231 ILE A CA 1
ATOM 1849 C C . ILE A 1 231 ? -15.953 4.032 4.067 1.00 89.88 231 ILE A C 1
ATOM 1851 O O . ILE A 1 231 ? -16.083 3.840 5.275 1.00 89.88 231 ILE A O 1
ATOM 1855 N N . LYS A 1 232 ? -14.877 4.642 3.557 1.00 93.44 232 LYS A N 1
ATOM 1856 C CA . LYS A 1 232 ? -13.763 5.109 4.390 1.00 93.44 232 LYS A CA 1
ATOM 1857 C C . LYS A 1 232 ? -14.205 6.164 5.390 1.00 93.44 232 LYS A C 1
ATOM 1859 O O . LYS A 1 232 ? -13.840 6.048 6.554 1.00 93.44 232 LYS A O 1
ATOM 1864 N N . LYS A 1 233 ? -15.029 7.123 4.963 1.00 94.19 233 LYS A N 1
ATOM 1865 C CA . LYS A 1 233 ? -15.605 8.153 5.835 1.00 94.19 233 LYS A CA 1
ATOM 1866 C C . LYS A 1 233 ? -16.457 7.549 6.952 1.00 94.19 233 LYS A C 1
ATOM 1868 O O . LYS A 1 233 ? -16.291 7.916 8.109 1.00 94.19 233 LYS A O 1
ATOM 1873 N N . THR A 1 234 ? -17.326 6.591 6.632 1.00 92.00 234 THR A N 1
ATOM 1874 C CA . THR A 1 234 ? -18.142 5.887 7.632 1.00 92.00 234 THR A CA 1
ATOM 1875 C C . THR A 1 234 ? -17.281 5.094 8.611 1.00 92.00 234 THR A C 1
ATOM 1877 O O . THR A 1 234 ? -17.510 5.174 9.810 1.00 92.00 234 THR A O 1
ATOM 1880 N N . ILE A 1 235 ? -16.264 4.367 8.140 1.00 92.75 235 ILE A N 1
ATOM 1881 C CA . ILE A 1 235 ? -15.335 3.650 9.030 1.00 92.75 235 ILE A CA 1
ATOM 1882 C C . ILE A 1 235 ? -14.600 4.634 9.948 1.00 92.75 235 ILE A C 1
ATOM 1884 O O . ILE A 1 235 ? -14.467 4.397 11.144 1.00 92.75 235 ILE A O 1
ATOM 1888 N N . LEU A 1 236 ? -14.134 5.756 9.407 1.00 93.69 236 LEU A N 1
ATOM 1889 C CA . LEU A 1 236 ? -13.381 6.747 10.165 1.00 93.69 236 LEU A CA 1
ATOM 1890 C C . LEU A 1 236 ? -14.225 7.395 11.275 1.00 93.69 236 LEU A C 1
ATOM 1892 O O . LEU A 1 236 ? -13.727 7.580 12.385 1.00 93.69 236 LEU A O 1
ATOM 1896 N N . ASN A 1 237 ? -15.502 7.669 11.002 1.00 92.25 237 ASN A N 1
ATOM 1897 C CA . ASN A 1 237 ? -16.389 8.381 11.925 1.00 92.25 237 ASN A CA 1
ATOM 1898 C C . ASN A 1 237 ? -17.148 7.458 12.886 1.00 92.25 237 ASN A C 1
ATOM 1900 O O . ASN A 1 237 ? -17.270 7.774 14.066 1.00 92.25 237 ASN A O 1
ATOM 1904 N N . ASP A 1 238 ? -17.647 6.325 12.393 1.00 91.25 238 ASP A N 1
ATOM 1905 C CA . ASP A 1 238 ? -18.642 5.522 13.112 1.00 91.25 238 ASP A CA 1
ATOM 1906 C C . ASP A 1 238 ? -18.045 4.277 13.777 1.00 91.25 238 ASP A C 1
ATOM 1908 O O . ASP A 1 238 ? -18.745 3.599 14.531 1.00 91.25 238 ASP A O 1
ATOM 1912 N N . PHE A 1 239 ? -16.799 3.915 13.451 1.00 91.94 239 PHE A N 1
ATOM 1913 C CA . PHE A 1 239 ? -16.155 2.722 13.994 1.00 91.94 239 PHE A CA 1
ATOM 1914 C C . PHE A 1 239 ? -15.171 3.097 15.102 1.00 91.94 239 PHE A C 1
ATOM 1916 O O . PHE A 1 239 ? -14.429 4.083 15.020 1.00 91.94 239 PHE A O 1
ATOM 1923 N N . GLU A 1 240 ? -15.154 2.264 16.137 1.00 92.69 240 GLU A N 1
ATOM 1924 C CA . GLU A 1 240 ? -14.295 2.388 17.308 1.00 92.69 240 GLU A CA 1
ATOM 1925 C C . GLU A 1 240 ? -13.091 1.453 17.188 1.00 92.69 240 GLU A C 1
ATOM 1927 O O . GLU A 1 240 ? -13.219 0.309 16.746 1.00 92.69 240 GLU A O 1
ATOM 1932 N N . GLY A 1 241 ? -11.923 1.930 17.612 1.00 93.19 241 GLY A N 1
ATOM 1933 C CA . GLY A 1 241 ? -10.672 1.176 17.594 1.00 93.19 241 GLY A CA 1
ATOM 1934 C C . GLY A 1 241 ? -9.468 2.076 17.365 1.00 93.19 241 GLY A C 1
ATOM 1935 O O . GLY A 1 241 ? -9.630 3.246 17.025 1.00 93.19 241 GLY A O 1
ATOM 1936 N N . CYS A 1 242 ? -8.265 1.522 17.522 1.00 95.88 242 CYS A N 1
ATOM 1937 C CA . CYS A 1 242 ? -7.024 2.229 17.216 1.00 95.88 242 CYS A CA 1
ATOM 1938 C C . CYS A 1 242 ? -6.882 2.400 15.695 1.00 95.88 242 CYS A C 1
ATOM 1940 O O . CYS A 1 242 ? -6.704 1.423 14.960 1.00 95.88 242 CYS A O 1
ATOM 1942 N N . LYS A 1 243 ? -6.986 3.638 15.210 1.00 97.62 243 LYS A N 1
ATOM 1943 C CA . LYS A 1 243 ? -6.988 3.990 13.786 1.00 97.62 243 LYS A CA 1
ATOM 1944 C C . LYS A 1 243 ? -5.575 4.280 13.301 1.00 97.62 243 LYS A C 1
ATOM 1946 O O . LYS A 1 243 ? -4.909 5.202 13.767 1.00 97.62 243 LYS A O 1
ATOM 1951 N N . ILE A 1 244 ? -5.134 3.509 12.314 1.00 98.31 244 ILE A N 1
ATOM 1952 C CA . ILE A 1 244 ? -3.794 3.567 11.735 1.00 98.31 244 ILE A CA 1
ATOM 1953 C C . ILE A 1 244 ? -3.903 3.928 10.253 1.00 98.31 244 ILE A C 1
ATOM 1955 O O . ILE A 1 244 ? -4.473 3.177 9.457 1.00 98.31 244 ILE A O 1
ATOM 1959 N N . LEU A 1 245 ? -3.308 5.056 9.874 1.00 98.00 245 LEU A N 1
ATOM 1960 C CA . LEU A 1 245 ? -3.124 5.454 8.484 1.00 98.00 245 LEU A CA 1
ATOM 1961 C C . LEU A 1 245 ? -1.757 4.963 7.991 1.00 98.00 245 LEU A C 1
ATOM 1963 O O . LEU A 1 245 ? -0.717 5.382 8.500 1.00 98.00 245 LEU A O 1
ATOM 1967 N N . VAL A 1 246 ? -1.740 4.085 6.989 1.00 97.44 246 VAL A N 1
ATOM 1968 C CA . VAL A 1 246 ? -0.505 3.623 6.333 1.00 97.44 246 VAL A CA 1
ATOM 1969 C C . VAL A 1 246 ? -0.270 4.384 5.033 1.00 97.44 246 VAL A C 1
ATOM 1971 O O . VAL A 1 246 ? -1.130 4.404 4.152 1.00 97.44 246 VAL A O 1
ATOM 1974 N N . LEU A 1 247 ? 0.911 4.986 4.897 1.00 95.38 247 LEU A N 1
ATOM 1975 C CA . LEU A 1 247 ? 1.289 5.819 3.753 1.00 95.38 247 LEU A CA 1
ATOM 1976 C C . LEU A 1 247 ? 2.649 5.390 3.207 1.00 95.38 247 LEU A C 1
ATOM 1978 O O . LEU A 1 247 ? 3.533 4.989 3.960 1.00 95.38 247 LEU A O 1
ATOM 1982 N N . THR A 1 248 ? 2.846 5.527 1.898 1.00 92.06 248 THR A N 1
ATOM 1983 C CA . THR A 1 248 ? 4.167 5.390 1.262 1.00 92.06 248 THR A CA 1
ATOM 1984 C C . THR A 1 248 ? 4.899 6.725 1.136 1.00 92.06 248 THR A C 1
ATOM 1986 O O . THR A 1 248 ? 6.054 6.744 0.724 1.00 92.06 248 THR A O 1
ATOM 1989 N N . LYS A 1 249 ? 4.234 7.823 1.524 1.00 91.19 249 LYS A N 1
ATOM 1990 C CA . LYS A 1 249 ? 4.561 9.237 1.283 1.00 91.19 249 LYS A CA 1
ATOM 1991 C C . LYS A 1 249 ? 4.294 9.706 -0.145 1.00 91.19 249 LYS A C 1
ATOM 1993 O O . LYS A 1 249 ? 4.092 10.897 -0.341 1.00 91.19 249 LYS A O 1
ATOM 1998 N N . HIS A 1 250 ? 4.240 8.822 -1.137 1.00 89.56 250 HIS A N 1
ATOM 1999 C CA . HIS A 1 250 ? 3.944 9.216 -2.522 1.00 89.56 250 HIS A CA 1
ATOM 2000 C C . HIS A 1 250 ? 2.511 9.732 -2.710 1.00 89.56 250 HIS A C 1
ATOM 2002 O O . HIS A 1 250 ? 2.193 10.326 -3.738 1.00 89.56 250 HIS A O 1
ATOM 2008 N N . GLU A 1 251 ? 1.655 9.529 -1.710 1.00 92.00 251 GLU A N 1
ATOM 2009 C CA . GLU A 1 251 ? 0.310 10.081 -1.662 1.00 92.00 251 GLU A CA 1
ATOM 2010 C C . GLU A 1 251 ? 0.308 11.607 -1.437 1.00 92.00 251 GLU A C 1
ATOM 2012 O O . GLU A 1 251 ? -0.687 12.249 -1.758 1.00 92.00 251 GLU A O 1
ATOM 2017 N N . PHE A 1 252 ? 1.385 12.216 -0.920 1.00 91.56 252 PHE A N 1
ATOM 2018 C CA . PHE A 1 252 ? 1.445 13.669 -0.707 1.00 91.56 252 PHE A CA 1
ATOM 2019 C C . PHE A 1 252 ? 1.567 14.419 -2.040 1.00 91.56 252 PHE A C 1
ATOM 2021 O O . PHE A 1 252 ? 2.514 14.208 -2.799 1.00 91.56 252 PHE A O 1
ATOM 2028 N N . GLN A 1 253 ? 0.606 15.306 -2.307 1.00 88.50 253 GLN A N 1
ATOM 2029 C CA . GLN A 1 253 ? 0.505 16.097 -3.535 1.00 88.50 253 GLN A CA 1
ATOM 2030 C C . GLN A 1 253 ? 0.308 17.587 -3.214 1.00 88.50 253 GLN A C 1
ATOM 2032 O O . GLN A 1 253 ? -0.148 17.948 -2.132 1.00 88.50 253 GLN A O 1
ATOM 2037 N N . ASP A 1 254 ? 0.608 18.460 -4.180 1.00 86.38 254 ASP A N 1
ATOM 2038 C CA . ASP A 1 254 ? 0.496 19.924 -4.020 1.00 86.38 254 ASP A CA 1
ATOM 2039 C C . ASP A 1 254 ? -0.915 20.469 -4.253 1.00 86.38 254 ASP A C 1
ATOM 2041 O O . ASP A 1 254 ? -1.212 21.617 -3.919 1.00 86.38 254 ASP A O 1
ATOM 2045 N N . HIS A 1 255 ? -1.773 19.672 -4.881 1.00 88.94 255 HIS A N 1
ATOM 2046 C CA . HIS A 1 255 ? -3.128 20.057 -5.234 1.00 88.94 255 HIS A CA 1
ATOM 2047 C C . HIS A 1 255 ? -4.110 18.962 -4.809 1.00 88.94 255 HIS A C 1
ATOM 2049 O O . HIS A 1 255 ? -3.741 17.782 -4.779 1.00 88.94 255 HIS A O 1
ATOM 2055 N N . PRO A 1 256 ? -5.371 19.323 -4.520 1.00 91.38 256 PRO A N 1
ATOM 2056 C CA . PRO A 1 256 ? -6.395 18.337 -4.222 1.00 91.38 256 PRO A CA 1
ATOM 2057 C C . PRO A 1 256 ? -6.696 17.477 -5.451 1.00 91.38 256 PRO A C 1
ATOM 2059 O O . PRO A 1 256 ? -6.347 17.811 -6.592 1.00 91.38 256 PRO A O 1
ATOM 2062 N N . MET A 1 257 ? -7.394 16.371 -5.213 1.00 89.88 257 MET A N 1
ATOM 2063 C CA . MET A 1 257 ? -7.928 15.539 -6.283 1.00 89.88 257 MET A CA 1
ATOM 2064 C C . MET A 1 257 ? -9.077 16.281 -6.998 1.00 89.88 257 MET A C 1
ATOM 2066 O O . MET A 1 257 ? -10.053 16.657 -6.343 1.00 89.88 257 MET A O 1
ATOM 2070 N N . PRO A 1 258 ? -8.999 16.523 -8.322 1.00 89.38 258 PRO A N 1
ATOM 2071 C CA . PRO A 1 258 ? -10.015 17.303 -9.026 1.00 89.38 258 PRO A CA 1
ATOM 2072 C C . PRO A 1 258 ? -11.408 16.672 -8.941 1.00 89.38 258 PRO A C 1
ATOM 2074 O O . PRO A 1 258 ? -11.589 15.511 -9.297 1.00 89.38 258 PRO A O 1
ATOM 2077 N N . GLY A 1 259 ? -12.400 17.454 -8.506 1.00 89.44 259 GLY A N 1
ATOM 2078 C CA . GLY A 1 259 ? -13.803 17.023 -8.458 1.00 89.44 259 GLY A CA 1
ATOM 2079 C C . GLY A 1 259 ? -14.126 15.971 -7.391 1.00 89.44 259 GLY A C 1
ATOM 2080 O O . GLY A 1 259 ? -15.216 15.406 -7.424 1.00 89.44 259 GLY A O 1
ATOM 2081 N N . VAL A 1 260 ? -13.208 15.710 -6.456 1.00 92.81 260 VAL A N 1
ATOM 2082 C CA . VAL A 1 260 ? -13.375 14.716 -5.391 1.00 92.81 260 VAL A CA 1
ATOM 2083 C C . VAL A 1 260 ? -13.249 15.398 -4.033 1.00 92.81 260 VAL A C 1
ATOM 2085 O O . VAL A 1 260 ? -12.269 16.084 -3.755 1.00 92.81 260 VAL A O 1
ATOM 2088 N N . GLU A 1 261 ? -14.248 15.206 -3.175 1.00 94.44 261 GLU A N 1
ATOM 2089 C CA . GLU A 1 261 ? -14.222 15.711 -1.799 1.00 94.44 261 GLU A CA 1
ATOM 2090 C C . GLU A 1 261 ? -13.295 14.867 -0.902 1.00 94.44 261 GLU A C 1
ATOM 2092 O O . GLU A 1 261 ? -13.042 13.690 -1.183 1.00 94.44 261 GLU A O 1
ATOM 2097 N N . PRO A 1 262 ? -12.784 15.415 0.208 1.00 96.38 262 PRO A N 1
ATOM 2098 C CA . PRO A 1 262 ? -12.049 14.609 1.169 1.00 96.38 262 PRO A CA 1
ATOM 2099 C C . PRO A 1 262 ? -12.980 13.678 1.955 1.00 96.38 262 PRO A C 1
ATOM 2101 O O . PRO A 1 262 ? -14.107 14.038 2.313 1.00 96.38 262 PRO A O 1
ATOM 2104 N N . TYR A 1 263 ? -12.504 12.468 2.257 1.00 96.19 263 TYR A N 1
ATOM 2105 C CA . TYR A 1 263 ? -13.245 11.528 3.108 1.00 96.19 263 TYR A CA 1
ATOM 2106 C C . TYR A 1 263 ? -12.980 11.742 4.602 1.00 96.19 263 TYR A C 1
ATOM 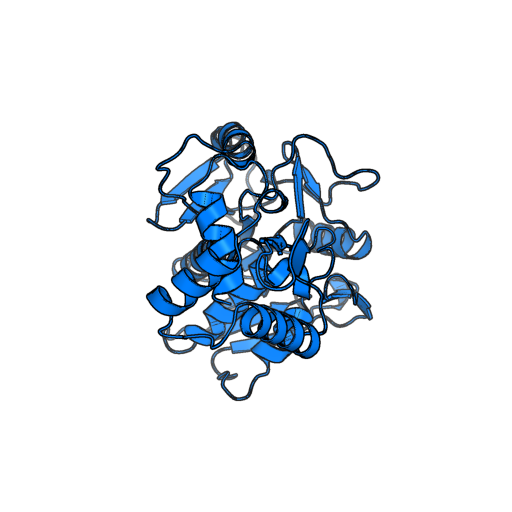2108 O O . TYR A 1 263 ? -13.784 11.311 5.425 1.00 96.19 263 TYR A O 1
ATOM 2116 N N . GLY A 1 264 ? -11.875 12.403 4.942 1.00 96.19 264 GLY A N 1
ATOM 2117 C CA . GLY A 1 264 ? -11.445 12.686 6.306 1.00 96.19 264 GLY A CA 1
ATOM 2118 C C . GLY A 1 264 ? -10.094 13.387 6.322 1.00 96.19 264 GLY A C 1
ATOM 2119 O O . GLY A 1 264 ? -9.594 13.801 5.272 1.00 96.19 264 GLY A O 1
ATOM 2120 N N . LYS A 1 265 ? -9.501 13.490 7.507 1.00 95.50 265 LYS A N 1
ATOM 2121 C CA . LYS A 1 265 ? -8.219 14.142 7.757 1.00 95.50 265 LYS A CA 1
ATOM 2122 C C . LYS A 1 265 ? -7.198 13.186 8.355 1.00 95.50 265 LYS A C 1
ATOM 2124 O O . LYS A 1 265 ? -7.545 12.195 8.990 1.00 95.50 265 LYS A O 1
ATOM 2129 N N . ILE A 1 266 ? -5.915 13.516 8.217 1.00 94.12 266 ILE A N 1
ATOM 2130 C CA . ILE A 1 266 ? -4.822 12.793 8.890 1.00 94.12 266 ILE A CA 1
ATOM 2131 C C . ILE A 1 266 ? -5.038 12.767 10.413 1.00 94.12 266 ILE A C 1
ATOM 2133 O O . ILE A 1 266 ? -4.757 11.764 11.066 1.00 94.12 266 ILE A O 1
ATOM 2137 N N . THR A 1 267 ? -5.553 13.860 10.978 1.00 92.94 267 THR A N 1
ATOM 2138 C CA . THR A 1 267 ? -5.768 14.037 12.421 1.00 92.94 267 THR A CA 1
ATOM 2139 C C . THR A 1 267 ? -6.912 13.195 12.994 1.00 92.94 267 THR A C 1
ATOM 2141 O O . THR A 1 267 ? -6.970 13.013 14.212 1.00 92.94 267 THR A O 1
ATOM 2144 N N . ASP A 1 268 ? -7.755 12.611 12.137 1.00 94.62 268 ASP A N 1
ATOM 2145 C CA . ASP A 1 268 ? -8.821 11.683 12.535 1.00 94.62 268 ASP A CA 1
ATOM 2146 C C . ASP A 1 268 ? -8.282 10.286 12.915 1.00 94.62 268 ASP A C 1
ATOM 2148 O O . ASP A 1 268 ? -9.024 9.438 13.414 1.00 94.62 268 ASP A O 1
ATOM 2152 N N . TYR A 1 269 ? -6.988 10.031 12.689 1.00 96.31 269 TYR A N 1
ATOM 2153 C CA . TYR A 1 269 ? -6.308 8.789 13.056 1.00 96.31 269 TYR A CA 1
ATOM 2154 C C . TYR A 1 269 ? -5.591 8.917 14.409 1.00 96.31 269 TYR A C 1
ATOM 2156 O O . TYR A 1 269 ? -5.396 10.006 14.957 1.00 96.31 269 TYR A O 1
ATOM 2164 N N . ASP A 1 270 ? -5.190 7.781 14.976 1.00 96.06 270 ASP A N 1
ATOM 2165 C CA . ASP A 1 270 ? -4.327 7.724 16.161 1.00 96.06 270 ASP A CA 1
ATOM 2166 C C . ASP A 1 270 ? -2.852 7.668 15.756 1.00 96.06 270 ASP A C 1
ATOM 2168 O O . ASP A 1 270 ? -1.996 8.294 16.388 1.00 96.06 270 ASP A O 1
ATOM 2172 N N . TYR A 1 271 ? -2.568 6.957 14.661 1.00 97.38 271 TYR A N 1
ATOM 2173 C CA . TYR A 1 271 ? -1.220 6.736 14.157 1.00 97.38 271 TYR A CA 1
ATOM 2174 C C . TYR A 1 271 ? -1.112 6.934 12.651 1.00 97.38 271 TYR A C 1
ATOM 2176 O O . TYR A 1 271 ? -1.993 6.542 11.888 1.00 97.38 271 TYR A O 1
ATOM 2184 N N . VAL A 1 272 ? 0.037 7.451 12.228 1.00 97.06 272 VAL A N 1
ATOM 2185 C CA . VAL A 1 272 ? 0.500 7.454 10.842 1.00 97.06 272 VAL A CA 1
ATOM 2186 C C . VAL A 1 272 ? 1.763 6.612 10.759 1.00 97.06 272 VAL A C 1
ATOM 2188 O O . VAL A 1 272 ? 2.698 6.786 11.542 1.00 97.06 272 VAL A O 1
ATOM 2191 N N . ILE A 1 273 ? 1.805 5.695 9.799 1.00 97.38 273 ILE A N 1
ATOM 2192 C CA . ILE A 1 273 ? 2.961 4.833 9.566 1.00 97.38 273 ILE A CA 1
ATOM 2193 C C . ILE A 1 273 ? 3.488 5.086 8.165 1.00 97.38 273 ILE A C 1
ATOM 2195 O O . ILE A 1 273 ? 2.765 4.944 7.178 1.00 97.38 273 ILE A O 1
ATOM 2199 N N . VAL A 1 274 ? 4.767 5.451 8.095 1.00 95.19 274 VAL A N 1
ATOM 2200 C CA . VAL A 1 274 ? 5.468 5.788 6.852 1.00 95.19 274 VAL A CA 1
ATOM 2201 C C . VAL A 1 274 ? 6.765 4.995 6.725 1.00 95.19 274 VAL A C 1
ATOM 2203 O O . VAL A 1 274 ? 7.414 4.707 7.736 1.00 95.19 274 VAL A O 1
ATOM 2206 N N . PRO A 1 275 ? 7.203 4.664 5.500 1.00 93.25 275 PRO A N 1
ATOM 2207 C CA . PRO A 1 275 ? 8.519 4.090 5.281 1.00 93.25 275 PRO A CA 1
ATOM 2208 C C . PRO A 1 275 ? 9.612 5.101 5.641 1.00 93.25 275 PRO A C 1
ATOM 2210 O O . PRO A 1 275 ? 9.478 6.313 5.435 1.00 93.25 275 PRO A O 1
ATOM 2213 N N . ARG A 1 276 ? 10.742 4.583 6.122 1.00 87.50 276 ARG A N 1
ATOM 2214 C CA . ARG A 1 276 ? 11.999 5.323 6.151 1.00 87.50 276 ARG A CA 1
ATOM 2215 C C . ARG A 1 276 ? 12.811 4.994 4.912 1.00 87.50 276 ARG A C 1
ATOM 2217 O O . ARG A 1 276 ? 12.916 3.840 4.480 1.00 87.50 276 ARG A O 1
ATOM 2224 N N . SER A 1 277 ? 13.418 6.042 4.388 1.00 74.38 277 SER A N 1
ATOM 2225 C CA . SER A 1 277 ? 14.429 5.957 3.350 1.00 74.38 277 SER A CA 1
ATOM 2226 C C . SER A 1 277 ? 15.746 6.383 3.982 1.00 74.38 277 SER A C 1
ATOM 2228 O O . SER A 1 277 ? 15.797 7.375 4.713 1.00 74.38 277 SER A O 1
ATOM 2230 N N . ILE A 1 278 ? 16.795 5.600 3.746 1.00 64.38 278 ILE A N 1
ATOM 2231 C CA . ILE A 1 278 ? 18.167 6.011 4.035 1.00 64.38 278 ILE A CA 1
ATOM 2232 C C . ILE A 1 278 ? 18.505 6.963 2.890 1.00 64.38 278 ILE A C 1
ATOM 2234 O O . ILE A 1 278 ? 18.659 6.526 1.754 1.00 64.38 278 ILE A O 1
ATOM 2238 N N . GLN A 1 279 ? 18.447 8.268 3.141 1.00 59.75 279 GLN A N 1
ATOM 2239 C CA . GLN A 1 279 ? 18.646 9.257 2.085 1.00 59.75 279 GLN A CA 1
ATOM 2240 C C . GLN A 1 279 ? 20.140 9.373 1.767 1.00 59.75 279 GLN A C 1
ATOM 2242 O O . GLN A 1 279 ? 20.895 9.940 2.551 1.00 59.75 279 GLN A O 1
ATOM 2247 N N . GLU A 1 280 ? 20.553 8.851 0.611 1.00 56.75 280 GLU A N 1
ATOM 2248 C CA . GLU A 1 280 ? 21.832 9.203 -0.035 1.00 56.75 280 GLU A CA 1
ATOM 2249 C C . GLU A 1 280 ? 21.686 10.442 -0.945 1.00 56.75 280 GLU A C 1
ATOM 2251 O O . GLU A 1 280 ? 22.676 11.068 -1.316 1.00 56.75 280 GLU A O 1
ATOM 2256 N N . HIS A 1 281 ? 20.442 10.840 -1.247 1.00 64.50 281 HIS A N 1
ATOM 2257 C CA . HIS A 1 281 ? 20.075 11.928 -2.159 1.00 64.50 281 HIS A CA 1
ATOM 2258 C C . HIS A 1 281 ? 19.201 12.994 -1.471 1.00 64.50 281 HIS A C 1
ATOM 2260 O O . HIS A 1 281 ? 18.591 12.710 -0.434 1.00 64.50 281 HIS A O 1
ATOM 2266 N N . PRO A 1 282 ? 19.098 14.215 -2.039 1.00 70.50 282 PRO A N 1
ATOM 2267 C CA . PRO A 1 282 ? 18.198 15.249 -1.535 1.00 70.50 282 PRO A CA 1
ATOM 2268 C C . PRO A 1 282 ? 16.743 14.760 -1.422 1.00 70.50 282 PRO A C 1
ATOM 2270 O O . PRO A 1 282 ? 16.297 13.963 -2.252 1.00 70.50 282 PRO A O 1
ATOM 2273 N N . PRO A 1 283 ? 15.969 15.249 -0.434 1.00 78.81 283 PRO A N 1
ATOM 2274 C CA . PRO A 1 283 ? 14.581 14.837 -0.257 1.00 78.81 283 PRO A CA 1
ATOM 2275 C C . PRO A 1 283 ? 13.753 15.202 -1.491 1.00 78.81 283 PRO A C 1
ATOM 2277 O O . PRO A 1 283 ? 13.755 16.360 -1.928 1.00 78.81 283 PRO A O 1
ATOM 2280 N N . LYS A 1 284 ? 13.014 14.220 -2.019 1.00 85.12 284 LYS A N 1
ATOM 2281 C CA . LYS A 1 284 ? 12.077 14.412 -3.133 1.00 85.12 284 LYS A CA 1
ATOM 2282 C C . LYS A 1 284 ? 10.918 15.307 -2.709 1.00 85.12 284 LYS A C 1
ATOM 2284 O O . LYS A 1 284 ? 10.675 15.522 -1.521 1.00 85.12 284 LYS A O 1
ATOM 2289 N N . LYS A 1 285 ? 10.151 15.807 -3.675 1.00 84.62 285 LYS A N 1
ATOM 2290 C CA . LYS A 1 285 ? 9.026 16.711 -3.404 1.00 84.62 285 LYS A CA 1
ATOM 2291 C C . LYS A 1 285 ? 8.045 16.186 -2.349 1.00 84.62 285 LYS A C 1
ATOM 2293 O O . LYS A 1 285 ? 7.748 16.899 -1.398 1.00 84.62 285 LYS A O 1
ATOM 2298 N N . HIS A 1 286 ? 7.622 14.930 -2.465 1.00 83.62 286 HIS A N 1
ATOM 2299 C CA . HIS A 1 286 ? 6.696 14.314 -1.511 1.00 83.62 286 HIS A CA 1
ATOM 2300 C C . HIS A 1 286 ? 7.301 14.123 -0.106 1.00 83.62 286 HIS A C 1
ATOM 2302 O O . HIS A 1 286 ? 6.573 14.180 0.883 1.00 83.62 286 HIS A O 1
ATOM 2308 N N . ASP A 1 287 ? 8.626 13.953 0.018 1.00 85.31 287 ASP A N 1
ATOM 2309 C CA . ASP A 1 287 ? 9.295 13.954 1.326 1.00 85.31 287 ASP A CA 1
ATOM 2310 C C . ASP A 1 287 ? 9.231 15.339 1.975 1.00 85.31 287 ASP A C 1
ATOM 2312 O O . ASP A 1 287 ? 9.004 15.430 3.179 1.00 85.31 287 ASP A O 1
ATOM 2316 N N . ARG A 1 288 ? 9.397 16.412 1.190 1.00 85.44 288 ARG A N 1
ATOM 2317 C CA . ARG A 1 288 ? 9.287 17.795 1.684 1.00 85.44 288 ARG A CA 1
ATOM 2318 C C . ARG A 1 288 ? 7.865 18.100 2.164 1.00 85.44 288 ARG A C 1
ATOM 2320 O O . ARG A 1 288 ? 7.697 18.548 3.293 1.00 85.44 288 ARG A O 1
ATOM 2327 N N . SER A 1 289 ? 6.847 17.748 1.376 1.00 86.12 289 SER A N 1
ATOM 2328 C CA . SER A 1 289 ? 5.437 17.900 1.774 1.00 86.12 289 SER A CA 1
ATOM 2329 C C . SER A 1 289 ? 5.107 17.117 3.053 1.00 86.12 289 SER A C 1
ATOM 2331 O O . SER A 1 289 ? 4.400 17.600 3.939 1.00 86.12 289 SER A O 1
ATOM 2333 N N . PHE A 1 290 ? 5.664 15.912 3.202 1.00 87.31 290 PHE A N 1
ATOM 2334 C CA . PHE A 1 290 ? 5.541 15.151 4.442 1.00 87.31 290 PHE A CA 1
ATOM 2335 C C . PHE A 1 290 ? 6.270 15.827 5.619 1.00 87.31 290 PHE A C 1
ATOM 2337 O O . PHE A 1 290 ? 5.739 15.868 6.729 1.00 87.31 290 PHE A O 1
ATOM 2344 N N . GLN A 1 291 ? 7.462 16.393 5.398 1.00 85.25 291 GLN A N 1
ATOM 2345 C CA . GLN A 1 291 ? 8.230 17.104 6.428 1.00 85.25 291 GLN A CA 1
ATOM 2346 C C . GLN A 1 291 ? 7.481 18.317 6.993 1.00 85.25 291 GLN A C 1
ATOM 2348 O O . GLN A 1 291 ? 7.494 18.525 8.205 1.00 85.25 291 GLN A O 1
ATOM 2353 N N . GLU A 1 292 ? 6.762 19.061 6.153 1.00 83.88 292 GLU A N 1
ATOM 2354 C CA . GLU A 1 292 ? 5.887 20.167 6.577 1.00 83.88 292 GLU A CA 1
ATOM 2355 C C . GLU A 1 292 ? 4.758 19.702 7.514 1.00 83.88 292 GLU A C 1
ATOM 2357 O O . GLU A 1 292 ? 4.235 20.469 8.328 1.00 83.88 292 GLU A O 1
ATOM 2362 N N . SER A 1 293 ? 4.407 18.416 7.448 1.00 80.31 293 SER A N 1
ATOM 2363 C CA . SER A 1 293 ? 3.396 17.803 8.306 1.00 80.31 293 SER A CA 1
ATOM 2364 C C . SER A 1 293 ? 3.946 17.320 9.655 1.00 80.31 293 SER A C 1
ATOM 2366 O O . SER A 1 293 ? 3.160 17.105 10.576 1.00 80.31 293 SER A O 1
ATOM 2368 N N . LEU A 1 294 ? 5.274 17.215 9.827 1.00 80.00 294 LEU A N 1
ATOM 2369 C CA . LEU A 1 294 ? 5.904 16.589 11.002 1.00 80.00 294 LEU A CA 1
ATOM 2370 C C . LEU A 1 294 ? 5.574 17.250 12.341 1.00 80.00 294 LEU A C 1
ATOM 2372 O O . LEU A 1 294 ? 5.516 16.556 13.353 1.00 80.00 294 LEU A O 1
ATOM 2376 N N . GLY A 1 295 ? 5.322 18.563 12.364 1.00 80.19 295 GLY A N 1
ATOM 2377 C CA . GLY A 1 295 ? 4.975 19.287 13.596 1.00 80.19 295 GLY A CA 1
ATOM 2378 C C . GLY A 1 295 ? 3.705 18.774 14.294 1.00 80.19 295 GLY A C 1
ATOM 2379 O O . GLY A 1 295 ? 3.486 19.071 15.469 1.00 80.19 295 GLY A O 1
ATOM 2380 N N . ARG A 1 296 ? 2.896 17.978 13.585 1.00 82.12 296 ARG A N 1
ATOM 2381 C CA . ARG A 1 296 ? 1.635 17.380 14.046 1.00 82.12 296 ARG A CA 1
ATOM 2382 C C . ARG A 1 296 ? 1.809 16.003 14.679 1.00 82.12 296 ARG A C 1
ATOM 2384 O O . ARG A 1 296 ? 0.841 15.438 15.181 1.00 82.12 296 ARG A O 1
ATOM 2391 N N . PHE A 1 297 ? 3.018 15.452 14.640 1.00 89.25 297 PHE A N 1
ATOM 2392 C CA . PHE A 1 297 ? 3.274 14.086 15.059 1.00 89.25 297 PHE A CA 1
ATOM 2393 C C . PHE A 1 297 ? 4.257 14.005 16.224 1.00 89.25 297 PHE A C 1
ATOM 2395 O O . PHE A 1 297 ? 5.177 14.812 16.361 1.00 89.25 297 PHE A O 1
ATOM 2402 N N . GLU A 1 298 ? 4.092 12.967 17.035 1.00 90.19 298 GLU A N 1
ATOM 2403 C CA . GLU A 1 298 ? 5.069 12.522 18.022 1.00 90.19 298 GLU A CA 1
ATOM 2404 C C . GLU A 1 298 ? 5.639 11.170 17.589 1.00 90.19 298 GLU A C 1
ATOM 2406 O O . GLU A 1 298 ? 4.873 10.229 17.367 1.00 90.19 298 GLU A O 1
ATOM 2411 N N . PRO A 1 299 ? 6.967 11.040 17.432 1.00 89.31 299 PRO A N 1
ATOM 2412 C CA . PRO A 1 299 ? 7.569 9.749 17.133 1.00 89.31 299 PRO A CA 1
ATOM 2413 C C . PRO A 1 299 ? 7.311 8.758 18.270 1.00 89.31 299 PRO A C 1
ATOM 2415 O O . PRO A 1 299 ? 7.695 9.019 19.407 1.00 89.31 299 PRO A O 1
ATOM 2418 N N . GLU A 1 300 ? 6.700 7.614 17.960 1.00 90.44 300 GLU A N 1
ATOM 2419 C CA . GLU A 1 300 ? 6.509 6.528 18.928 1.00 90.44 300 GLU A CA 1
ATOM 2420 C C . GLU A 1 300 ? 7.551 5.424 18.724 1.00 90.44 300 GLU A C 1
ATOM 2422 O O . GLU A 1 300 ? 8.243 5.035 19.661 1.00 90.44 300 GLU A O 1
ATOM 2427 N N . ILE A 1 301 ? 7.712 4.946 17.484 1.00 89.19 301 ILE A N 1
ATOM 2428 C CA . ILE A 1 301 ? 8.720 3.938 17.132 1.00 89.19 301 ILE A CA 1
ATOM 2429 C C . ILE A 1 301 ? 9.477 4.391 15.888 1.00 89.19 301 ILE A C 1
ATOM 2431 O O . ILE A 1 301 ? 8.892 4.658 14.839 1.00 89.19 301 ILE A O 1
ATOM 2435 N N . MET A 1 302 ? 10.803 4.412 15.998 1.00 89.19 302 MET A N 1
ATOM 2436 C CA . MET A 1 302 ? 11.720 4.745 14.910 1.00 89.19 302 MET A CA 1
ATOM 2437 C C . MET A 1 302 ? 12.532 3.505 14.537 1.00 89.19 302 MET A C 1
ATOM 2439 O O . MET A 1 302 ? 13.662 3.324 14.987 1.00 89.19 302 MET A O 1
ATOM 2443 N N . ASN A 1 303 ? 11.950 2.635 13.713 1.00 91.12 303 ASN A N 1
ATOM 2444 C CA . ASN A 1 303 ? 12.660 1.488 13.153 1.00 91.12 303 ASN A CA 1
ATOM 2445 C C . ASN A 1 303 ? 13.648 1.968 12.071 1.00 91.12 303 ASN A C 1
ATOM 2447 O O . ASN A 1 303 ? 13.580 3.107 11.607 1.00 91.12 303 ASN A O 1
ATOM 2451 N N . TRP A 1 304 ? 14.574 1.113 11.643 1.00 86.19 304 TRP A N 1
ATOM 2452 C CA . TRP A 1 304 ? 15.428 1.395 10.486 1.00 86.19 304 TRP A CA 1
ATOM 2453 C C . TRP A 1 304 ? 14.614 1.541 9.187 1.00 86.19 304 TRP A C 1
ATOM 2455 O O . TRP A 1 304 ? 14.937 2.362 8.334 1.00 86.19 304 TRP A O 1
ATOM 2465 N N . ASN A 1 305 ? 13.520 0.783 9.064 1.00 90.94 305 ASN A N 1
ATOM 2466 C CA . ASN A 1 305 ? 12.733 0.663 7.836 1.00 90.94 305 ASN A CA 1
ATOM 2467 C C . ASN A 1 305 ? 11.467 1.530 7.790 1.00 90.94 305 ASN A C 1
ATOM 2469 O O . ASN A 1 305 ? 10.957 1.795 6.703 1.00 90.94 305 ASN A O 1
ATOM 2473 N N . TYR A 1 306 ? 10.935 1.963 8.932 1.00 94.44 306 TYR A N 1
ATOM 2474 C CA . TYR A 1 306 ? 9.676 2.709 9.019 1.00 94.44 306 TYR A CA 1
ATOM 2475 C C . TYR A 1 306 ? 9.636 3.591 10.275 1.00 94.44 306 TYR A C 1
ATOM 2477 O O . TYR A 1 306 ? 10.411 3.391 11.213 1.00 94.44 306 TYR A O 1
ATOM 2485 N N . CYS A 1 307 ? 8.715 4.552 10.291 1.00 94.06 307 CYS A N 1
ATOM 2486 C CA . CYS A 1 307 ? 8.357 5.333 11.472 1.00 94.06 307 CYS A CA 1
ATOM 2487 C C . CYS A 1 307 ? 6.901 5.057 11.839 1.00 94.06 307 CYS A C 1
ATOM 2489 O O . CYS A 1 307 ? 6.041 5.059 10.958 1.00 94.06 307 CYS A O 1
ATOM 2491 N N . ILE A 1 308 ? 6.631 4.893 13.131 1.00 95.94 308 ILE A N 1
ATOM 2492 C CA . ILE A 1 308 ? 5.286 4.937 13.702 1.00 95.94 308 ILE A CA 1
ATOM 2493 C C . ILE A 1 308 ? 5.164 6.271 14.426 1.00 95.94 308 ILE A C 1
ATOM 2495 O O . ILE A 1 308 ? 5.915 6.558 15.361 1.00 95.94 308 ILE A O 1
ATOM 2499 N N . LEU A 1 309 ? 4.244 7.094 13.944 1.00 95.06 309 LEU A N 1
ATOM 2500 C CA . LEU A 1 309 ? 4.047 8.467 14.370 1.00 95.06 309 LEU A CA 1
ATOM 2501 C C . LEU A 1 309 ? 2.669 8.584 15.009 1.00 95.06 309 LEU A C 1
ATOM 2503 O O . LEU A 1 309 ? 1.667 8.286 14.366 1.00 95.06 309 LEU A O 1
ATOM 2507 N N . ARG A 1 310 ? 2.612 9.008 16.267 1.00 95.69 310 ARG A N 1
ATOM 2508 C CA . ARG A 1 310 ? 1.360 9.295 16.964 1.00 95.69 310 ARG A CA 1
ATOM 2509 C C . ARG A 1 310 ? 0.861 10.681 16.567 1.00 95.69 310 ARG A C 1
ATOM 2511 O O . ARG A 1 310 ? 1.652 11.620 16.502 1.00 95.69 310 ARG A O 1
ATOM 2518 N N . ILE A 1 311 ? -0.437 10.824 16.319 1.00 92.69 311 ILE A N 1
ATOM 2519 C CA . ILE A 1 311 ? -1.053 12.138 16.101 1.00 92.69 311 ILE A CA 1
ATOM 2520 C C . ILE A 1 311 ? -1.064 12.920 17.420 1.00 92.69 311 ILE A C 1
ATOM 2522 O O . ILE A 1 311 ? -1.527 12.408 18.440 1.00 92.69 311 ILE A O 1
ATOM 2526 N N . ARG A 1 312 ? -0.581 14.169 17.405 1.00 87.94 312 ARG A N 1
ATOM 2527 C CA . ARG A 1 312 ? -0.734 15.083 18.545 1.00 87.94 312 ARG A CA 1
ATOM 2528 C C . ARG A 1 312 ? -2.196 15.480 18.686 1.00 87.94 312 ARG A C 1
ATOM 2530 O O . ARG A 1 312 ? -2.776 16.054 17.770 1.00 87.94 312 ARG A O 1
ATOM 2537 N N . THR A 1 313 ? -2.776 15.219 19.848 1.00 70.69 313 THR A N 1
ATOM 2538 C CA . THR A 1 313 ? -4.056 15.817 20.242 1.00 70.69 313 THR A CA 1
ATOM 2539 C C . THR A 1 313 ? -3.804 17.225 20.769 1.00 70.69 313 THR A C 1
ATOM 2541 O O . THR A 1 313 ? -2.905 17.420 21.589 1.00 70.69 313 THR A O 1
ATOM 2544 N N . GLU A 1 314 ? -4.578 18.211 20.314 1.00 60.44 314 GLU A N 1
ATOM 2545 C CA . GLU A 1 314 ? -4.515 19.556 20.889 1.00 60.44 314 GLU A CA 1
ATOM 2546 C C . GLU A 1 314 ? -4.891 19.522 22.385 1.00 60.44 314 GLU A C 1
ATOM 2548 O O . GLU A 1 314 ? -5.749 18.724 22.788 1.00 60.44 314 GLU A O 1
ATOM 2553 N N . PRO A 1 315 ? -4.276 20.369 23.236 1.00 42.41 315 PRO A N 1
ATOM 2554 C CA . PRO A 1 315 ? -4.607 20.418 24.655 1.00 42.41 315 PRO A CA 1
ATOM 2555 C C . PRO A 1 315 ? -6.088 20.782 24.844 1.00 42.41 315 PRO A C 1
ATOM 2557 O O . PRO A 1 315 ? -6.497 21.895 24.521 1.00 42.41 315 PRO A O 1
ATOM 2560 N N . GLY A 1 316 ? -6.890 19.852 25.375 1.00 45.66 316 GLY A N 1
ATOM 2561 C CA . GLY A 1 316 ? -8.311 20.069 25.690 1.00 45.66 316 GLY A CA 1
ATOM 2562 C C . GLY A 1 316 ? -9.307 19.165 24.955 1.00 45.66 316 GLY A C 1
ATOM 2563 O O . GLY A 1 316 ? -10.480 19.161 25.318 1.00 45.66 316 GLY A O 1
ATOM 2564 N N . GLN A 1 317 ? -8.870 18.361 23.978 1.00 43.81 317 GLN A N 1
ATOM 2565 C CA . GLN A 1 317 ? -9.686 17.271 23.426 1.00 43.81 317 GLN A CA 1
ATOM 2566 C C . GLN A 1 317 ? -9.391 15.960 24.166 1.00 43.81 317 GLN A C 1
ATOM 2568 O O . GLN A 1 317 ? -8.468 15.226 23.815 1.00 43.81 317 GLN A O 1
ATOM 2573 N N . GLU A 1 318 ? -10.185 15.636 25.190 1.00 40.31 318 GLU A N 1
ATOM 2574 C CA . GLU A 1 318 ? -10.247 14.259 25.689 1.00 40.31 318 GLU A CA 1
ATOM 2575 C C . GLU A 1 318 ? -10.906 13.378 24.617 1.00 40.31 318 GLU A C 1
ATOM 2577 O O . GLU A 1 318 ? -12.075 13.562 24.272 1.00 40.31 318 GLU A O 1
ATOM 2582 N N . ARG A 1 319 ? -10.151 12.421 24.061 1.00 50.22 319 ARG A N 1
ATOM 2583 C CA . ARG A 1 319 ? -10.724 11.362 23.219 1.00 50.22 319 ARG A CA 1
ATOM 2584 C C . ARG A 1 319 ? -11.443 10.352 24.126 1.00 50.22 319 ARG A C 1
ATOM 2586 O O . ARG A 1 319 ? -10.853 9.924 25.124 1.00 50.22 319 ARG A O 1
ATOM 2593 N N . PRO A 1 320 ? -12.673 9.919 23.798 1.00 37.25 320 PRO A N 1
ATOM 2594 C CA . PRO A 1 320 ? -13.324 8.847 24.537 1.00 37.25 320 PRO A CA 1
ATOM 2595 C C . PRO A 1 320 ? -12.538 7.550 24.298 1.00 37.25 320 PRO A C 1
ATOM 2597 O O . PRO A 1 320 ? -12.466 7.068 23.172 1.00 37.25 320 PRO A O 1
ATOM 2600 N N . GLY A 1 321 ? -11.909 7.010 25.347 1.00 45.22 321 GLY A N 1
ATOM 2601 C CA . GLY A 1 321 ? -11.255 5.693 25.307 1.00 45.22 321 GLY A CA 1
ATOM 2602 C C . GLY A 1 321 ? -9.802 5.617 25.787 1.00 45.22 321 GLY A C 1
ATOM 2603 O O . GLY A 1 321 ? -9.231 4.534 25.760 1.00 45.22 321 GLY A O 1
ATOM 2604 N N . GLY A 1 322 ? -9.189 6.710 26.248 1.00 35.28 322 GLY A N 1
ATOM 2605 C CA . GLY A 1 322 ? -7.837 6.669 26.818 1.00 35.28 322 GLY A CA 1
ATOM 2606 C C . GLY A 1 322 ? -7.815 6.308 28.306 1.00 35.28 322 GLY A C 1
ATOM 2607 O O . GLY A 1 322 ? -7.828 7.207 29.145 1.00 35.28 322 GLY A O 1
ATOM 2608 N N . ARG A 1 323 ? -7.744 5.015 28.633 1.00 32.78 323 ARG A N 1
ATOM 2609 C CA . ARG A 1 323 ? -7.123 4.509 29.868 1.00 32.78 323 ARG A CA 1
ATOM 2610 C C . ARG A 1 323 ? -6.280 3.288 29.548 1.00 32.78 323 ARG A C 1
ATOM 2612 O O . ARG A 1 323 ? -6.781 2.425 28.800 1.00 32.78 323 ARG A O 1
#

Radius of gyration: 20.77 Å; chains: 1; bounding box: 48×44×66 Å

Foldseek 3Di:
DQLLVVLLVCVQVDPDLDSQVDWAKLVNVQVSCCVPPVDHDPASVRVVVVLVVVCVVLVHAFWDWADDDDPRTTIIGTDPPQQFQSNQLSHNVLFLLLLLVVVVVVQVVDDFADDPDDDPDPADAAEEEQEFGNSSLSNLVVCQVCLPVDPHAYEYEYQQQVNVVVCVDPSGDCVRYPYAYFAADADRRRRGHQDDLVRRDPAQEGQEYEDEAQADEPFFGWHPDPSSLQNLLCNLPPHHHQYEYGDQLPRYDHDDDPPTHGSDGPLSHQKYKTFDDPRPDDDHPSSVSVVVVPVQWDFDDDDPTMTITGGDDDPPDDDPPDD

=== Feature glossary ===
Reading guide. The protein is described through the following features:

Foldseek 3Di. A 3Di character summarizes, for each residue, the relative orientation of the Cα frame of its nearest spatial neighbor. Because it encodes fold topology rather than chemistry, 3Di alignments detect remote structural similarity that sequence alignment misses.

Contact-map, Ramachandran, and PAE plots. Plot images: a contact map (which residues are close in 3D, as an N×N binary image), a Ramachandran scatter (backbone torsion angles, revealing secondary-structure composition at a glance), and — for AlphaFold structures — a PAE heatmap (pairwise prediction confidence).

Radius of gyration, Cα contacts, bounding box. Radius of gyration (Rg) is the root-mean-square distance of Cα atoms from their centroid — a single number for overall size and compactness. A globular domain of N residues has Rg ≈ 2.2·N^0.38 Å; an extended or disordered chain has a much larger Rg. The Cα contact count is the number of residue pairs whose Cα atoms are within 8 Å and are more than four positions apart in sequence — a standard proxy for tertiary packing density. The bounding box is the smallest axis-aligned box enclosing all Cα atoms.

Secondary structure (8-state, DSSP). Eight-state secondary structure (DSSP): H is the canonical α-helix, G the tighter 3₁₀-helix, I the wider π-helix; E/B are β-structure, T and S are turns and bends, and '-' is everything else. DSSP derives these from the pattern of main-chain N–H···O=C hydrogen bonds, not from the sequence.

B-factor. B-factor (Debye–Waller factor) reflects atomic displacement in the crystal lattice. It is an experimental observable (units Å²), not a prediction; low values mean the atom is pinned down, high values mean it moves or is heterogeneous across the crystal.

pLDDT. pLDDT is the predicted lDDT-Cα score: AlphaFold's confidence that the local environment of each residue (all inter-atomic distances within 15 Å) is correctly placed. It is a per-residue number between 0 and 100, with higher meaning more reliable.

Nearest PDB structures. Nearest PDB neighbors are the top structural matches found by Foldseek when searching this structure against the entire Protein Data Bank. Each hit reports a TM-score (0 to 1; >0.5 almost always implies the same fold) and an E-value. These are *structural* homologs — they may share no detectable sequence similarity.

Solvent-accessible surface area. Accessible surface area quantifies burial. A residue with SASA near zero is packed into the hydrophobic core; one with SASA >100 Å² sits on the surface. Computed here via the Shrake–Rupley numerical algorithm with a 1.4 Å probe.

Rendered structure images. Structure images are PyMOL renders from six orthogonal camera directions. Cartoon representation draws helices as coils and strands as arrows; sticks shows the backbone as bonds; surface shows the solvent-excluded envelope. Rainbow coloring maps sequence position to hue (blue→red, N→C); chain coloring assigns a distinct color per polypeptide.

Backbone torsions (φ/ψ). φ (phi) and ψ (psi) are the two rotatable backbone dihedrals per residue: φ is the C(i-1)–N–Cα–C torsion, ψ is the N–Cα–C–N(i+1) torsion, both in degrees on (−180°, 180°]. α-helical residues cluster near (−60°, −45°); β-strand residues near (−120°, +130°). A Ramachandran plot is simply a scatter of (φ, ψ) for every residue.

Predicted aligned error. Predicted Aligned Error (PAE) is an AlphaFold confidence matrix: entry (i, j) is the expected error in the position of residue j, in ångströms, when the prediction is superimposed on the true structure at residue i. Low PAE within a block of residues means that block is internally rigid and well-predicted; high PAE between two blocks means their relative placement is uncertain even if each block individually is confident.

mmCIF coordinates. Structure coordinates are given as an mmCIF _atom_site loop: one row per atom with element, residue name, chain id, sequence number, and x/y/z position in Å. Only the four main-chain atoms per residue are included here; side chains are omitted to keep the record compact.

InterPro / GO / CATH / organism. Database cross-references. InterPro integrates a dozen domain/family signature databases into unified entries with residue-range hits. GO terms attach function/process/location labels with evidence codes. CATH codes position the fold in a four-level structural taxonomy. Organism is the NCBI-taxonomy species name.

Secondary structure (3-state, P-SEA). SS3 is a coarse helix/strand/coil call (letters a/b/c) made by the P-SEA algorithm from inter-Cα distances and dihedrals. It is less detailed than DSSP but needs only Cα positions.

Sequence. Sequence gives the chain of amino acids in standard one-letter code (A=alanine, C=cysteine, …, Y=tyrosine), read N→C. It is the only feature that is directly encoded by the gene; all structural features are derived from the folded form of this sequence.